Protein AF-A0A7S2VIL1-F1 (afdb_monomer)

Secondary structure (DSSP, 8-state):
----PPPP---TT--S---------------------------PPP--S------SS-S-----HHHHHHHHHHHTT-HHHHHHHHHHHTS---HHHHHHHHHHHHHHHTT--B--S-TTSSSPTT--BSTT----TTS-HHHHHHHHHHHHHHH---TTTTTTTHHHHHHHHHHHHHHH-

Mean predicted aligned error: 14.84 Å

Solvent-accessible surface area (backbone atoms only — not comparable to full-atom values): 11578 Å² total; per-residue (Å²): 136,87,86,79,80,80,87,83,82,83,73,85,85,75,84,66,80,84,78,82,83,82,84,87,85,87,81,89,91,80,94,73,89,72,89,80,81,78,74,75,72,73,78,73,78,82,63,47,79,70,86,80,83,79,66,87,85,52,69,60,59,74,65,50,72,71,54,38,52,50,44,53,65,73,35,70,88,45,52,68,61,56,50,54,49,43,40,55,76,41,42,50,54,55,72,69,58,46,53,48,33,51,53,47,49,49,28,28,44,72,13,68,21,50,64,62,91,40,89,91,64,59,45,59,91,91,58,56,49,58,54,77,40,69,49,62,78,67,52,42,50,48,33,51,50,52,53,49,50,53,48,27,71,76,46,49,70,60,88,65,80,32,56,75,51,58,49,35,50,52,50,51,43,50,52,41,53,61,67,71,106

Foldseek 3Di:
DDDDDDDDDDDPPPPDDDDDDDDDDDDDDDPDPDDDPPVPPPPDPQPAQFDDDDPPPDLWDQDDPVLLVLVCVVCVVVQLVVLLVCCVPGRNDDPVLSVLLSVLLVCLQVQVFFFDPDCVAGFHPPDGQRHPHHDGLNDGLSNSLVVVVVSCVVGHHDPVNCSRPNVSSVSSPSVSVVSSD

Sequence (181 aa):
AKVTTPPQRSSRRLKRQPVLFEPLMDDEIIRKIDSSSSSKKKKVARTTKFRCEIPMDLKRSPLSEKEKDLINKKMEEDFLGKFEDYLTEVDELSTQNKRNVIRQITKLHTGEGITYESKAYGWPEGCYFMKGKVIGPTDDIIHLMEIAQTCEDDWGQDHGNGWLLRHPLKKLYMFQQYHLR

Radius of gyration: 24.13 Å; Cα contacts (8 Å, |Δi|>4): 154; chains: 1; bounding box: 74×66×46 Å

Organism: NCBI:txid267567

pLDDT: mean 74.19, std 17.48, range [33.5, 93.12]

Structure (mmCIF, N/CA/C/O backbone):
data_AF-A0A7S2VIL1-F1
#
_entry.id   AF-A0A7S2VIL1-F1
#
loop_
_atom_site.group_PDB
_atom_site.id
_atom_site.type_symbol
_atom_site.label_atom_id
_atom_site.label_alt_id
_atom_site.label_comp_id
_atom_site.label_asym_id
_atom_site.label_entity_id
_atom_site.label_seq_id
_atom_site.pdbx_PDB_ins_code
_atom_site.Cartn_x
_atom_site.Cartn_y
_atom_site.Cartn_z
_atom_site.occupancy
_atom_site.B_iso_or_equiv
_atom_site.auth_seq_id
_atom_site.auth_comp_id
_atom_site.auth_asym_id
_atom_site.auth_atom_id
_atom_site.pdbx_PDB_model_num
ATOM 1 N N . ALA A 1 1 ? 4.753 50.660 -27.590 1.00 45.59 1 ALA A N 1
ATOM 2 C CA . ALA A 1 1 ? 4.831 49.204 -27.352 1.00 45.59 1 ALA A CA 1
ATOM 3 C C . ALA A 1 1 ? 5.617 48.957 -26.065 1.00 45.59 1 ALA A C 1
ATOM 5 O O . ALA A 1 1 ? 6.722 49.472 -25.953 1.00 45.59 1 ALA A O 1
ATOM 6 N N . LYS A 1 2 ? 5.044 48.270 -25.065 1.00 45.09 2 LYS A N 1
ATOM 7 C CA . LYS A 1 2 ? 5.747 47.921 -23.816 1.00 45.09 2 LYS A CA 1
ATOM 8 C C . LYS A 1 2 ? 6.400 46.548 -23.988 1.00 45.09 2 LYS A C 1
ATOM 10 O O . LYS A 1 2 ? 5.693 45.554 -24.102 1.00 45.09 2 LYS A O 1
ATOM 15 N N . VAL A 1 3 ? 7.730 46.506 -24.017 1.00 51.00 3 VAL A N 1
ATOM 16 C CA . VAL A 1 3 ? 8.509 45.260 -24.028 1.00 51.00 3 VAL A CA 1
ATOM 17 C C . VAL A 1 3 ? 8.569 44.735 -22.596 1.00 51.00 3 VAL A C 1
ATOM 19 O O . VAL A 1 3 ? 9.101 45.401 -21.713 1.00 51.00 3 VAL A O 1
ATOM 22 N N . THR A 1 4 ? 7.968 43.574 -22.348 1.00 51.81 4 THR A N 1
ATOM 23 C CA . THR A 1 4 ? 7.988 42.895 -21.045 1.00 51.81 4 THR A CA 1
ATOM 24 C C . THR A 1 4 ? 9.062 41.813 -21.098 1.00 51.81 4 THR A C 1
ATOM 26 O O . THR A 1 4 ? 8.943 40.860 -21.864 1.00 51.81 4 THR A O 1
ATOM 29 N N . THR A 1 5 ? 10.143 41.970 -20.337 1.00 68.50 5 THR A N 1
ATOM 30 C CA . THR A 1 5 ? 11.180 40.940 -20.196 1.00 68.50 5 THR A CA 1
ATOM 31 C C . THR A 1 5 ? 10.713 39.837 -19.237 1.00 68.50 5 THR A C 1
ATOM 33 O O . THR A 1 5 ? 10.093 40.140 -18.214 1.00 68.50 5 THR A O 1
ATOM 36 N N . PRO A 1 6 ? 10.984 38.552 -19.533 1.00 60.66 6 PRO A N 1
ATOM 37 C CA . PRO A 1 6 ? 10.591 37.448 -18.664 1.00 60.66 6 PRO A CA 1
ATOM 38 C C . PRO A 1 6 ? 11.490 37.363 -17.414 1.00 60.66 6 PRO A C 1
ATOM 40 O O . PRO A 1 6 ? 12.675 37.705 -17.478 1.00 60.66 6 PRO A O 1
ATOM 43 N N . PRO A 1 7 ? 10.965 36.887 -16.270 1.00 57.56 7 PRO A N 1
ATOM 44 C CA . PRO A 1 7 ? 11.722 36.824 -15.023 1.00 57.56 7 PRO A CA 1
ATOM 45 C C . PRO A 1 7 ? 12.854 35.784 -15.084 1.00 57.56 7 PRO A C 1
ATOM 47 O O . PRO A 1 7 ? 12.633 34.607 -15.371 1.00 57.56 7 PRO A O 1
ATOM 50 N N . GLN A 1 8 ? 14.078 36.210 -14.752 1.00 56.41 8 GLN A N 1
ATOM 51 C CA . GLN A 1 8 ? 15.236 35.327 -14.591 1.00 56.41 8 GLN A CA 1
ATOM 52 C C . GLN A 1 8 ? 15.109 34.483 -13.314 1.00 56.41 8 GLN A C 1
ATOM 54 O O . GLN A 1 8 ? 15.101 34.989 -12.190 1.00 56.41 8 GLN A O 1
ATOM 59 N N . ARG A 1 9 ? 15.066 33.158 -13.485 1.00 51.97 9 ARG A N 1
ATOM 60 C CA . ARG A 1 9 ? 15.096 32.177 -12.395 1.00 51.97 9 ARG A CA 1
ATOM 61 C C . ARG A 1 9 ? 16.514 32.082 -11.818 1.00 51.97 9 ARG A C 1
ATOM 63 O O . ARG A 1 9 ? 17.384 31.420 -12.375 1.00 51.97 9 ARG A O 1
ATOM 70 N N . SER A 1 10 ? 16.738 32.733 -10.681 1.00 52.47 10 SER A N 1
ATOM 71 C CA . SER A 1 10 ? 17.986 32.656 -9.911 1.00 52.47 10 SER A CA 1
ATOM 72 C C . SER A 1 10 ? 18.167 31.261 -9.290 1.00 52.47 10 SER A C 1
ATOM 74 O O . SER A 1 10 ? 17.492 30.885 -8.331 1.00 52.47 10 SER A O 1
ATOM 76 N N . SER A 1 11 ? 19.076 30.464 -9.855 1.00 53.88 11 SER A N 1
ATOM 77 C CA . SER A 1 11 ? 19.530 29.191 -9.285 1.00 53.88 11 SER A CA 1
ATOM 78 C C . SER A 1 11 ? 20.611 29.449 -8.231 1.00 53.88 11 SER A C 1
ATOM 80 O O . SER A 1 11 ? 21.742 29.802 -8.555 1.00 53.88 11 SER A O 1
ATOM 82 N N . ARG A 1 12 ? 20.303 29.221 -6.948 1.00 50.62 12 ARG A N 1
ATOM 83 C CA . ARG A 1 12 ? 21.285 29.295 -5.843 1.00 50.62 12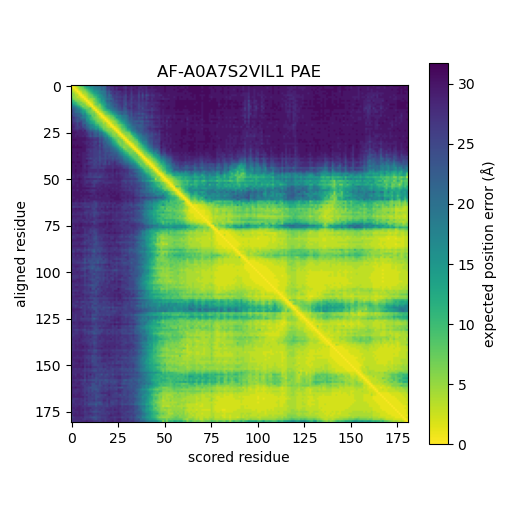 ARG A CA 1
ATOM 84 C C . ARG A 1 12 ? 22.258 28.101 -5.778 1.00 50.62 12 ARG A C 1
ATOM 86 O O . ARG A 1 12 ? 23.062 28.037 -4.853 1.00 50.62 12 ARG A O 1
ATOM 93 N N . ARG A 1 13 ? 22.220 27.153 -6.725 1.00 51.66 13 ARG A N 1
ATOM 94 C CA . ARG A 1 13 ? 22.972 25.881 -6.641 1.00 51.66 13 ARG A CA 1
ATOM 95 C C . ARG A 1 13 ? 24.369 25.900 -7.283 1.00 51.66 13 ARG A C 1
ATOM 97 O O . ARG A 1 13 ? 25.002 24.856 -7.353 1.00 51.66 13 ARG A O 1
ATOM 104 N N . LEU A 1 14 ? 24.866 27.061 -7.714 1.00 53.28 14 LEU A N 1
ATOM 105 C CA . LEU A 1 14 ? 26.170 27.212 -8.385 1.00 53.28 14 LEU A CA 1
ATOM 106 C C . LEU A 1 14 ? 27.216 27.972 -7.542 1.00 53.28 14 LEU A C 1
ATOM 108 O O . LEU A 1 14 ? 28.075 28.657 -8.081 1.00 53.28 14 LEU A O 1
ATOM 112 N N . LYS A 1 15 ? 27.172 27.857 -6.206 1.00 51.12 15 LYS A N 1
ATOM 113 C CA . LYS A 1 15 ? 28.217 28.395 -5.302 1.00 51.12 15 LYS A CA 1
ATOM 114 C C . LYS A 1 15 ? 29.182 27.325 -4.779 1.00 51.12 15 LYS A C 1
ATOM 116 O O . LYS A 1 15 ? 29.601 27.371 -3.627 1.00 51.12 15 LYS A O 1
ATOM 121 N N . ARG A 1 16 ? 29.532 26.341 -5.603 1.00 55.00 16 ARG A N 1
ATOM 122 C CA . ARG A 1 16 ? 30.719 25.515 -5.360 1.00 55.00 16 ARG A CA 1
ATOM 123 C C . ARG A 1 16 ? 31.650 25.733 -6.537 1.00 55.00 16 ARG A C 1
ATOM 125 O O . ARG A 1 16 ? 31.289 25.405 -7.661 1.00 55.00 16 ARG A O 1
ATOM 132 N N . GLN A 1 17 ? 32.778 26.385 -6.271 1.00 56.69 17 GLN A N 1
ATOM 133 C CA . GLN A 1 17 ? 33.829 26.551 -7.264 1.00 56.69 17 GLN A CA 1
ATOM 134 C C . GLN A 1 17 ? 34.333 25.176 -7.727 1.00 56.69 17 GLN A C 1
ATOM 136 O O . GLN A 1 17 ? 34.305 24.231 -6.930 1.00 56.69 17 GLN A O 1
ATOM 141 N N . PRO A 1 18 ? 34.768 25.042 -8.989 1.00 50.84 18 PRO A N 1
ATOM 142 C CA . PRO A 1 18 ? 35.425 23.829 -9.446 1.00 50.84 18 PRO A CA 1
ATOM 143 C C . PRO A 1 18 ? 36.753 23.681 -8.698 1.00 50.84 18 PRO A C 1
ATOM 145 O O . PRO A 1 18 ? 37.588 24.582 -8.714 1.00 50.84 18 PRO A O 1
ATOM 148 N N . VAL A 1 19 ? 36.923 22.555 -8.008 1.00 53.75 19 VAL A N 1
ATOM 149 C CA . VAL A 1 19 ? 38.207 22.185 -7.409 1.00 53.75 19 VAL A CA 1
ATOM 150 C C . VAL A 1 19 ? 39.145 21.852 -8.567 1.00 53.75 19 VAL A C 1
ATOM 152 O O . VAL A 1 19 ? 38.894 20.901 -9.307 1.00 53.75 19 VAL A O 1
ATOM 155 N N . LEU A 1 20 ? 40.173 22.680 -8.757 1.00 44.09 20 LEU A N 1
ATOM 156 C CA . LEU A 1 20 ? 41.289 22.401 -9.656 1.00 44.09 20 LEU A CA 1
ATOM 157 C C . LEU A 1 20 ? 41.982 21.123 -9.177 1.00 44.09 20 LEU A C 1
ATOM 159 O O . LEU A 1 20 ? 42.393 21.033 -8.022 1.00 44.09 20 LEU A O 1
ATOM 163 N N . PHE A 1 21 ? 42.055 20.126 -10.052 1.00 39.88 21 PHE A N 1
ATOM 164 C CA . PHE A 1 21 ? 42.760 18.879 -9.791 1.00 39.88 21 PHE A CA 1
ATOM 165 C C . PHE A 1 21 ? 44.197 19.040 -10.299 1.00 39.88 21 PHE A C 1
ATOM 167 O O . PHE A 1 21 ? 44.418 19.045 -11.509 1.00 39.88 21 PHE A O 1
ATOM 174 N N . GLU A 1 22 ? 45.157 19.208 -9.390 1.00 45.62 22 GLU A N 1
ATOM 175 C CA . GLU A 1 22 ? 46.583 19.055 -9.701 1.00 45.62 22 GLU A CA 1
ATOM 176 C C . GLU A 1 22 ? 47.005 17.604 -9.427 1.00 45.62 22 GLU A C 1
ATOM 178 O O . GLU A 1 22 ? 46.702 17.083 -8.349 1.00 45.62 22 GLU A O 1
ATOM 183 N N . PRO A 1 23 ? 47.666 16.919 -10.376 1.00 46.03 23 PRO A N 1
ATOM 184 C CA . PRO A 1 23 ? 48.140 15.564 -10.160 1.00 46.03 23 PRO A CA 1
ATOM 185 C C . PRO A 1 23 ? 49.616 15.515 -9.720 1.00 46.03 23 PRO A C 1
ATOM 187 O O . PRO A 1 23 ? 50.455 16.212 -10.284 1.00 46.03 23 PRO A O 1
ATOM 190 N N . LEU A 1 24 ? 49.878 14.548 -8.824 1.00 41.56 24 LEU A N 1
ATOM 191 C CA . LEU A 1 24 ? 51.138 13.831 -8.540 1.00 41.56 24 LEU A CA 1
ATOM 192 C C . LEU A 1 24 ? 52.182 14.512 -7.625 1.00 41.56 24 LEU A C 1
ATOM 194 O O . LEU A 1 24 ? 52.783 15.512 -7.992 1.00 41.56 24 LEU A O 1
ATOM 198 N N . MET A 1 25 ? 52.509 13.898 -6.478 1.00 33.50 25 MET A N 1
ATOM 199 C CA . MET A 1 25 ? 53.533 12.838 -6.363 1.00 33.50 25 MET A CA 1
ATOM 200 C C . MET A 1 25 ? 53.691 12.335 -4.908 1.00 33.50 25 MET A C 1
ATOM 202 O O . MET A 1 25 ? 53.635 13.112 -3.960 1.00 33.50 25 MET A O 1
ATOM 206 N N . ASP A 1 26 ? 53.937 11.027 -4.833 1.00 37.38 26 ASP A N 1
ATOM 207 C CA . ASP A 1 26 ? 54.766 10.239 -3.913 1.00 37.38 26 ASP A CA 1
ATOM 208 C C . ASP A 1 26 ? 54.437 9.968 -2.434 1.00 37.38 26 ASP A C 1
ATOM 210 O O . ASP A 1 26 ? 53.934 10.774 -1.652 1.00 37.38 26 ASP A O 1
ATOM 214 N N . ASP A 1 27 ? 54.757 8.707 -2.141 1.00 45.31 27 ASP A N 1
ATOM 215 C CA . ASP A 1 27 ? 54.512 7.855 -0.996 1.00 45.31 27 ASP A CA 1
ATOM 216 C C . ASP A 1 27 ? 55.148 8.300 0.327 1.00 45.31 27 ASP A C 1
ATOM 218 O O . ASP A 1 27 ? 56.117 9.047 0.391 1.00 45.31 27 ASP A O 1
ATOM 222 N N . GLU A 1 28 ? 54.611 7.688 1.385 1.00 45.19 28 GLU A N 1
ATOM 223 C CA . GLU A 1 28 ? 55.131 7.659 2.751 1.00 45.19 28 GLU A CA 1
ATOM 224 C C . GLU A 1 28 ? 55.079 8.986 3.511 1.00 45.19 28 GLU A C 1
ATOM 226 O O . GLU A 1 28 ? 55.976 9.813 3.458 1.00 45.19 28 GLU A O 1
ATOM 231 N N . ILE A 1 29 ? 54.041 9.122 4.342 1.00 42.94 29 ILE A N 1
ATOM 232 C CA . ILE A 1 29 ? 54.114 9.413 5.788 1.00 42.94 29 ILE A CA 1
ATOM 233 C C . ILE A 1 29 ? 52.720 9.892 6.217 1.00 42.94 29 ILE A C 1
ATOM 235 O O . ILE A 1 29 ? 52.298 10.992 5.895 1.00 42.94 29 ILE A O 1
ATOM 239 N N . ILE A 1 30 ? 51.985 9.023 6.918 1.00 41.41 30 ILE A N 1
ATOM 240 C CA . ILE A 1 30 ? 51.156 9.282 8.116 1.00 41.41 30 ILE A CA 1
ATOM 241 C C . ILE A 1 30 ? 50.307 8.021 8.341 1.00 41.41 30 ILE A C 1
ATOM 243 O O . ILE A 1 30 ? 49.133 7.907 7.995 1.00 41.41 30 ILE A O 1
ATOM 247 N N . ARG A 1 31 ? 50.932 7.032 8.987 1.00 43.41 31 ARG A N 1
ATOM 248 C CA . ARG A 1 31 ? 50.208 6.080 9.829 1.00 43.41 31 ARG A CA 1
ATOM 249 C C . ARG A 1 31 ? 49.683 6.849 11.039 1.00 43.41 31 ARG A C 1
ATOM 251 O O . ARG A 1 31 ? 50.408 6.985 12.017 1.00 43.41 31 ARG A O 1
ATOM 258 N N . LYS A 1 32 ? 48.440 7.322 10.978 1.00 40.28 32 LYS A N 1
ATOM 259 C CA . LYS A 1 32 ? 47.546 7.454 12.141 1.00 40.28 32 LYS A CA 1
ATOM 260 C C . LYS A 1 32 ? 46.120 7.186 11.680 1.00 40.28 32 LYS A C 1
ATOM 262 O O . LYS A 1 32 ? 45.333 8.086 11.411 1.00 40.28 32 LYS A O 1
ATOM 267 N N . ILE A 1 33 ? 45.836 5.895 11.552 1.00 44.16 33 ILE A N 1
ATOM 268 C CA . ILE A 1 33 ? 44.483 5.354 11.538 1.00 44.16 33 ILE A CA 1
ATOM 269 C C . ILE A 1 33 ? 43.964 5.522 12.968 1.00 44.16 33 ILE A C 1
ATOM 271 O O . ILE A 1 33 ? 44.099 4.622 13.786 1.00 44.16 33 ILE A O 1
ATOM 275 N N . ASP A 1 34 ? 43.421 6.699 13.269 1.00 36.75 34 ASP A N 1
ATOM 276 C CA . ASP A 1 34 ? 42.488 6.865 14.377 1.00 36.75 34 ASP A CA 1
ATOM 277 C C . ASP A 1 34 ? 41.075 6.843 13.799 1.00 36.75 34 ASP A C 1
ATOM 279 O O . ASP A 1 34 ? 40.516 7.811 13.282 1.00 36.75 34 ASP A O 1
ATOM 283 N N . SER A 1 35 ? 40.516 5.642 13.878 1.00 44.75 35 SER A N 1
ATOM 284 C CA . SER A 1 35 ? 39.107 5.380 14.111 1.00 44.75 35 SER A CA 1
ATOM 285 C C . SER A 1 35 ? 38.415 6.501 14.895 1.00 44.75 35 SER A C 1
ATOM 287 O O . SER A 1 35 ? 38.741 6.710 16.060 1.00 44.75 35 SER A O 1
ATOM 289 N N . SER A 1 36 ? 37.421 7.169 14.299 1.00 42.22 36 SER A N 1
ATOM 290 C CA . SER A 1 36 ? 36.152 7.574 14.948 1.00 42.22 36 SER A CA 1
ATOM 291 C C . SER A 1 36 ? 35.446 8.721 14.212 1.00 42.22 36 SER A C 1
ATOM 293 O O . SER A 1 36 ? 35.276 9.823 14.718 1.00 42.22 36 SER A O 1
ATOM 295 N N . SER A 1 37 ? 34.881 8.441 13.041 1.00 41.03 37 SER A N 1
ATOM 296 C CA . SER A 1 37 ? 33.693 9.177 12.588 1.00 41.03 37 SER A CA 1
ATOM 297 C C . SER A 1 37 ? 32.541 8.206 12.357 1.00 41.03 37 SER A C 1
ATOM 299 O O . SER A 1 37 ? 31.875 8.192 11.323 1.00 41.03 37 SER A O 1
ATOM 301 N N . SER A 1 38 ? 32.254 7.395 13.386 1.00 44.44 38 SER A N 1
ATOM 302 C CA . SER A 1 38 ? 30.912 6.843 13.542 1.00 44.44 38 SER A CA 1
ATOM 303 C C . SER A 1 38 ? 29.980 8.025 13.799 1.00 44.44 38 SER A C 1
ATOM 305 O O . SER A 1 38 ? 29.742 8.464 14.924 1.00 44.44 38 SER A O 1
ATOM 307 N N . SER A 1 39 ? 29.480 8.603 12.711 1.00 46.44 39 SER A N 1
ATOM 308 C CA . SER A 1 39 ? 28.329 9.485 12.747 1.00 46.44 39 SER A CA 1
ATOM 309 C C . SER A 1 39 ? 27.204 8.665 13.368 1.00 46.44 39 SER A C 1
ATOM 311 O O . SER A 1 39 ? 26.554 7.851 12.712 1.00 46.44 39 SER A O 1
ATOM 313 N N . LYS A 1 40 ? 27.031 8.813 14.687 1.00 48.06 40 LYS A N 1
ATOM 314 C CA . LYS A 1 40 ? 25.905 8.266 15.435 1.00 48.06 40 LYS A CA 1
ATOM 315 C C . LYS A 1 40 ? 24.661 8.807 14.745 1.00 48.06 40 LYS A C 1
ATOM 317 O O . LYS A 1 40 ? 24.269 9.949 14.984 1.00 48.06 40 LYS A O 1
ATOM 322 N N . LYS A 1 41 ? 24.068 8.009 13.849 1.00 49.16 41 LYS A N 1
ATOM 323 C CA . LYS A 1 41 ? 22.741 8.264 13.295 1.00 49.16 41 LYS A CA 1
ATOM 324 C C . LYS A 1 41 ? 21.837 8.411 14.510 1.00 49.16 41 LYS A C 1
ATOM 326 O O . LYS A 1 41 ? 21.549 7.421 15.183 1.00 49.16 41 LYS A O 1
ATOM 331 N N . LYS A 1 42 ? 21.471 9.651 14.850 1.00 44.38 42 LYS A N 1
ATOM 332 C CA . LYS A 1 42 ? 20.461 9.912 15.872 1.00 44.38 42 LYS A CA 1
ATOM 333 C C . LYS A 1 42 ? 19.252 9.088 15.450 1.00 44.38 42 LYS A C 1
ATOM 335 O O . LYS A 1 42 ? 18.734 9.291 14.353 1.00 44.38 42 LYS A O 1
ATOM 340 N N . LYS A 1 43 ? 18.877 8.098 16.265 1.00 45.56 43 LYS A N 1
ATOM 341 C CA . LYS A 1 43 ? 17.646 7.338 16.061 1.00 45.56 43 LYS A CA 1
ATOM 342 C C . LYS A 1 43 ? 16.529 8.374 16.088 1.00 45.56 43 LYS A C 1
ATOM 344 O O . LYS A 1 43 ? 16.248 8.928 17.146 1.00 45.56 43 LYS A O 1
ATOM 349 N N . VAL A 1 44 ? 15.989 8.709 14.918 1.00 52.47 44 VAL A N 1
ATOM 350 C CA . VAL A 1 44 ? 14.810 9.567 14.812 1.00 52.47 44 VAL A CA 1
ATOM 351 C C . VAL A 1 44 ? 13.747 8.904 15.677 1.00 52.47 44 VAL A C 1
ATOM 353 O O . VAL A 1 44 ? 13.485 7.707 15.516 1.00 52.47 44 VAL A O 1
ATOM 356 N N . ALA A 1 45 ? 13.235 9.643 16.660 1.00 54.00 45 ALA A N 1
ATOM 357 C CA . ALA A 1 45 ? 12.171 9.156 17.519 1.00 54.00 45 ALA A CA 1
ATOM 358 C C . ALA A 1 45 ? 11.021 8.677 16.623 1.00 54.00 45 ALA A C 1
ATOM 360 O O . ALA A 1 45 ? 10.613 9.375 15.696 1.00 54.00 45 ALA A O 1
ATOM 361 N N . ARG A 1 46 ? 10.571 7.440 16.843 1.00 56.00 46 ARG A N 1
ATOM 362 C CA . ARG A 1 46 ? 9.450 6.862 16.099 1.00 56.00 46 ARG A CA 1
ATOM 363 C C . ARG A 1 46 ? 8.186 7.631 16.480 1.00 56.00 46 ARG A C 1
ATOM 365 O O . ARG A 1 46 ? 7.876 7.705 17.661 1.00 56.00 46 ARG A O 1
ATOM 372 N N . THR A 1 47 ? 7.493 8.183 15.491 1.00 57.47 47 THR A N 1
ATOM 373 C CA . THR A 1 47 ? 6.343 9.087 15.675 1.00 57.47 47 THR A CA 1
ATOM 374 C C . THR A 1 47 ? 5.004 8.360 15.836 1.00 57.47 47 THR A C 1
ATOM 376 O O . THR A 1 47 ? 4.017 8.957 16.234 1.00 57.47 47 THR A O 1
ATOM 379 N N . THR A 1 48 ? 4.949 7.055 15.571 1.00 59.94 48 THR A N 1
ATOM 380 C CA . THR A 1 48 ? 3.683 6.314 15.502 1.00 59.94 48 THR A CA 1
ATOM 381 C C . THR A 1 48 ? 3.184 5.922 16.899 1.00 59.94 48 THR A C 1
ATOM 383 O O . THR A 1 48 ? 3.861 5.153 17.592 1.00 59.94 48 THR A O 1
ATOM 386 N N . LYS A 1 49 ? 1.986 6.369 17.299 1.00 65.81 49 LYS A N 1
ATOM 387 C CA . LYS A 1 49 ? 1.363 6.005 18.594 1.00 65.81 49 LYS A CA 1
ATOM 388 C C . LYS A 1 49 ? 0.830 4.570 18.619 1.00 65.81 49 LYS A C 1
ATOM 390 O O . LYS A 1 49 ? 0.691 3.976 19.685 1.00 65.81 49 LYS A O 1
ATOM 395 N N . PHE A 1 50 ? 0.560 4.000 17.446 1.00 68.56 50 PHE A N 1
ATOM 396 C CA . PHE A 1 50 ? 0.065 2.637 17.290 1.00 68.56 50 PHE A CA 1
ATOM 397 C C . PHE A 1 50 ? 1.180 1.674 16.871 1.00 68.56 50 PHE A C 1
ATOM 399 O O . PHE A 1 50 ? 1.934 1.934 15.932 1.00 68.56 50 PHE A O 1
ATOM 406 N N . ARG A 1 51 ? 1.268 0.529 17.558 1.00 64.06 51 ARG A N 1
ATOM 407 C CA . ARG A 1 51 ? 2.204 -0.550 17.229 1.00 64.06 51 ARG A CA 1
ATOM 408 C C . ARG A 1 51 ? 1.448 -1.868 17.109 1.00 64.06 51 ARG A C 1
ATOM 410 O O . ARG A 1 51 ? 0.965 -2.401 18.104 1.00 64.06 51 ARG A O 1
ATOM 417 N N . CYS A 1 52 ? 1.411 -2.404 15.895 1.00 67.44 52 CYS A N 1
ATOM 418 C CA . CYS A 1 52 ? 1.169 -3.818 15.648 1.00 67.44 52 CYS A CA 1
ATOM 419 C C . CYS A 1 52 ? 2.464 -4.449 15.126 1.00 67.44 52 CYS A C 1
ATOM 421 O O . CYS A 1 52 ? 3.226 -3.831 14.372 1.00 67.44 52 CYS A O 1
ATOM 423 N N . GLU A 1 53 ? 2.750 -5.659 15.589 1.00 67.12 53 GLU A N 1
ATOM 424 C CA . GLU A 1 53 ? 3.828 -6.467 15.033 1.00 67.12 53 GLU A CA 1
ATOM 425 C C . GLU A 1 53 ? 3.241 -7.227 13.850 1.00 67.12 53 GLU A C 1
ATOM 427 O O . GLU A 1 53 ? 2.169 -7.817 13.962 1.00 67.12 53 GLU A O 1
ATOM 432 N N . ILE A 1 54 ? 3.890 -7.120 12.690 1.00 66.62 54 ILE A N 1
ATOM 433 C CA . ILE A 1 54 ? 3.504 -7.902 11.517 1.00 66.62 54 ILE A CA 1
ATOM 434 C C . ILE A 1 54 ? 4.055 -9.300 11.778 1.00 66.62 54 ILE A C 1
ATOM 436 O O . ILE A 1 54 ? 5.281 -9.422 11.885 1.00 66.62 54 ILE A O 1
ATOM 440 N N . PRO A 1 55 ? 3.205 -10.324 11.930 1.00 65.00 55 PRO A N 1
ATOM 441 C CA . PRO A 1 55 ? 3.693 -11.673 12.141 1.00 65.00 55 PRO A CA 1
ATOM 442 C C . PRO A 1 55 ? 4.474 -12.097 10.896 1.00 65.00 55 PRO A C 1
ATOM 444 O O . PRO A 1 55 ? 3.922 -12.101 9.800 1.00 65.00 55 PRO A O 1
ATOM 447 N N . MET A 1 56 ? 5.764 -12.403 11.045 1.00 57.62 56 MET A N 1
ATOM 448 C CA . MET A 1 56 ? 6.600 -12.794 9.900 1.00 57.62 56 MET A CA 1
ATOM 449 C C . MET A 1 56 ? 6.328 -14.233 9.438 1.00 57.62 56 MET A C 1
ATOM 451 O O . MET A 1 56 ? 6.691 -14.587 8.322 1.00 57.62 56 MET A O 1
ATOM 455 N N . ASP A 1 57 ? 5.656 -15.031 10.273 1.00 58.03 57 ASP A N 1
ATOM 456 C CA . ASP A 1 57 ? 5.409 -16.459 10.035 1.00 58.03 57 ASP A CA 1
ATOM 457 C C . ASP A 1 57 ? 4.027 -16.750 9.424 1.00 58.03 57 ASP A C 1
ATOM 459 O O . ASP A 1 57 ? 3.755 -17.868 8.983 1.00 58.03 57 ASP A O 1
ATOM 463 N N . LEU A 1 58 ? 3.135 -15.754 9.374 1.00 60.34 58 LEU A N 1
ATOM 464 C CA . LEU A 1 58 ? 1.826 -15.886 8.736 1.00 60.34 58 LEU A CA 1
ATOM 465 C C . LEU A 1 58 ? 1.956 -15.518 7.258 1.00 60.34 58 LEU A C 1
ATOM 467 O O . LEU A 1 58 ? 2.268 -14.384 6.920 1.00 60.34 58 LEU A O 1
ATOM 471 N N . LYS A 1 59 ? 1.690 -16.482 6.372 1.00 59.34 59 LYS A N 1
ATOM 472 C CA . LYS A 1 59 ? 1.614 -16.253 4.914 1.00 59.34 59 LYS A CA 1
ATOM 473 C C . LYS A 1 59 ? 0.262 -15.684 4.477 1.00 59.34 59 LYS A C 1
ATOM 475 O O . LYS A 1 59 ? 0.126 -15.108 3.404 1.00 59.34 59 LYS A O 1
ATOM 480 N N . ARG A 1 60 ? -0.756 -15.872 5.319 1.00 59.31 60 ARG A N 1
ATOM 481 C CA . ARG A 1 60 ? -2.133 -15.418 5.121 1.00 59.31 60 ARG A CA 1
ATOM 482 C C . ARG A 1 60 ? -2.746 -15.094 6.472 1.00 59.31 60 ARG A C 1
ATOM 484 O O . ARG A 1 60 ? -2.597 -15.879 7.407 1.00 59.31 60 ARG A O 1
ATOM 491 N N . SER A 1 61 ? -3.442 -13.970 6.564 1.00 64.25 61 SER A N 1
ATOM 492 C CA . SER A 1 61 ? -4.310 -13.658 7.701 1.00 64.25 61 SER A CA 1
ATOM 493 C C . SER A 1 61 ? -5.672 -13.260 7.151 1.00 64.25 61 SER A C 1
ATOM 495 O O . SER A 1 61 ? -6.015 -12.074 7.158 1.00 64.25 61 SER A O 1
ATOM 497 N N . PRO A 1 62 ? -6.445 -14.232 6.633 1.00 67.75 62 PRO A N 1
ATOM 498 C CA . PRO A 1 62 ? -7.778 -13.946 6.150 1.00 67.75 62 PRO A CA 1
ATOM 499 C C . PRO A 1 62 ? -8.610 -13.490 7.346 1.00 67.75 62 PRO A C 1
ATOM 501 O O . PRO A 1 62 ? -8.826 -14.253 8.286 1.00 67.75 62 PRO A O 1
ATOM 504 N N . LEU A 1 63 ? -9.049 -12.234 7.310 1.00 75.81 63 LEU A N 1
ATOM 505 C CA . LEU A 1 63 ? -9.967 -11.705 8.308 1.00 75.81 63 LEU A CA 1
ATOM 506 C C . LEU A 1 63 ? -11.213 -12.585 8.392 1.00 75.81 63 LEU A C 1
ATOM 508 O O . LEU A 1 63 ? -11.766 -12.992 7.362 1.00 75.81 63 LEU A O 1
ATOM 512 N N . SER A 1 64 ? -11.674 -12.829 9.615 1.00 80.56 64 SER A N 1
ATOM 513 C CA . SER A 1 64 ? -12.967 -13.462 9.855 1.00 80.56 64 SER A CA 1
ATOM 514 C C . SER A 1 64 ? -14.087 -12.608 9.256 1.00 80.56 64 SER A C 1
ATOM 516 O O . SER A 1 64 ? -13.981 -11.384 9.192 1.00 80.56 64 SER A O 1
ATOM 518 N N . GLU A 1 65 ? -15.197 -13.219 8.843 1.00 81.56 65 GLU A N 1
ATOM 519 C CA . GLU A 1 65 ? -16.357 -12.483 8.311 1.00 81.56 65 GLU A CA 1
ATOM 520 C C . GLU A 1 65 ? -16.837 -11.401 9.292 1.00 81.56 65 GLU A C 1
ATOM 522 O O . GLU A 1 65 ? -17.074 -10.263 8.899 1.00 81.56 65 GLU A O 1
ATOM 527 N N . LYS A 1 66 ? -16.814 -11.701 10.598 1.00 81.94 66 LYS A N 1
ATOM 528 C CA . LYS A 1 66 ? -17.155 -10.743 11.663 1.00 81.94 66 LYS A CA 1
ATOM 529 C C . LYS A 1 66 ? -16.220 -9.531 11.705 1.00 81.94 66 LYS A C 1
ATOM 531 O O . LYS A 1 66 ? -16.650 -8.425 12.014 1.00 81.94 66 LYS A O 1
ATOM 536 N N . GLU A 1 67 ? -14.938 -9.744 11.426 1.00 82.19 67 GLU A N 1
ATOM 537 C CA . GLU A 1 67 ? -13.912 -8.697 11.408 1.00 82.19 67 GLU A CA 1
ATOM 538 C C . GLU A 1 67 ? -14.050 -7.819 10.163 1.00 82.19 67 GLU A C 1
ATOM 540 O O . GLU A 1 67 ? -13.955 -6.594 10.251 1.00 82.19 67 GLU A O 1
ATOM 545 N N . LYS A 1 68 ? -14.351 -8.437 9.015 1.00 83.62 68 LYS A N 1
ATOM 546 C CA . LYS A 1 68 ? -14.649 -7.725 7.767 1.00 83.62 68 LYS A CA 1
ATOM 547 C C . LYS A 1 68 ? -15.878 -6.838 7.916 1.00 83.62 68 LYS A C 1
ATOM 549 O O . LYS A 1 68 ? -15.822 -5.671 7.537 1.00 83.62 68 LYS A O 1
ATOM 554 N N . ASP A 1 69 ? -16.942 -7.351 8.525 1.00 83.19 69 ASP A N 1
ATOM 555 C CA . ASP A 1 69 ? -18.161 -6.583 8.779 1.00 83.19 69 ASP A CA 1
ATOM 556 C C . ASP A 1 69 ? -17.912 -5.421 9.743 1.00 83.19 69 ASP A C 1
ATOM 558 O O . ASP A 1 69 ? -18.434 -4.324 9.547 1.00 83.19 69 ASP A O 1
ATOM 562 N N . LEU A 1 70 ? -17.071 -5.625 10.762 1.00 84.69 70 LEU A N 1
ATOM 563 C CA . LEU A 1 70 ? -16.701 -4.575 11.708 1.00 84.69 70 LEU A CA 1
ATOM 564 C C . LEU A 1 70 ? -15.907 -3.451 11.031 1.00 84.69 70 LEU A C 1
ATOM 566 O O . LEU A 1 70 ? -16.175 -2.276 11.286 1.00 84.69 70 LEU A O 1
ATOM 570 N N . ILE A 1 71 ? -14.969 -3.798 10.144 1.00 85.25 71 ILE A N 1
ATOM 571 C CA . ILE A 1 71 ? -14.239 -2.817 9.335 1.00 85.25 71 ILE A CA 1
ATOM 572 C C . ILE A 1 71 ? -15.203 -2.102 8.390 1.00 85.25 71 ILE A C 1
ATOM 574 O O . ILE A 1 71 ? -15.255 -0.879 8.420 1.00 85.25 71 ILE A O 1
ATOM 578 N N . ASN A 1 72 ? -16.013 -2.823 7.614 1.00 85.12 72 ASN A N 1
ATOM 579 C CA . ASN A 1 72 ? -16.967 -2.215 6.680 1.00 85.12 72 ASN A CA 1
ATOM 580 C C . ASN A 1 72 ? -17.931 -1.254 7.390 1.00 85.12 72 ASN A C 1
ATOM 582 O O . ASN A 1 72 ? -18.132 -0.129 6.932 1.00 85.12 72 ASN A O 1
ATOM 586 N N . LYS A 1 73 ? -18.447 -1.650 8.559 1.00 85.50 73 LYS A N 1
ATOM 587 C CA . LYS A 1 73 ? -19.306 -0.804 9.392 1.00 85.50 73 LYS A CA 1
ATOM 588 C C . LYS A 1 73 ? -18.584 0.441 9.904 1.00 85.50 73 LYS A C 1
ATOM 590 O O . LYS A 1 73 ? -19.187 1.504 9.940 1.00 85.50 73 LYS A O 1
ATOM 595 N N . LYS A 1 74 ? -17.312 0.331 10.302 1.00 83.12 74 LYS A N 1
ATOM 596 C CA . LYS A 1 74 ? -16.504 1.490 10.721 1.00 83.12 74 LYS A CA 1
ATOM 597 C C . LYS A 1 74 ? -16.126 2.388 9.539 1.00 83.12 74 LYS A C 1
ATOM 599 O O . LYS A 1 74 ? -15.926 3.579 9.756 1.00 83.12 74 LYS A O 1
ATOM 604 N N . MET A 1 75 ? -16.021 1.855 8.320 1.00 80.50 75 MET A N 1
ATOM 605 C CA . MET A 1 75 ? -15.590 2.606 7.135 1.00 80.50 75 MET A CA 1
ATOM 606 C C . MET A 1 75 ? -16.715 3.404 6.467 1.00 80.50 75 MET A C 1
ATOM 608 O O . MET A 1 75 ? -16.419 4.484 5.974 1.00 80.50 75 MET A O 1
ATOM 612 N N . GLU A 1 76 ? -17.983 2.979 6.544 1.00 69.00 76 GLU A N 1
ATOM 613 C CA . GLU A 1 76 ? -19.148 3.716 5.989 1.00 69.00 76 GLU A CA 1
ATOM 614 C C . GLU A 1 76 ? -18.893 4.269 4.569 1.00 69.00 76 GLU A C 1
ATOM 616 O O . GLU A 1 76 ? -19.166 5.429 4.286 1.00 69.00 76 GLU A O 1
ATOM 621 N N . GLU A 1 77 ? -18.298 3.453 3.694 1.00 72.44 77 GLU A N 1
ATOM 622 C CA . GLU A 1 77 ? -17.965 3.773 2.291 1.00 72.44 77 GLU A CA 1
ATOM 623 C C . GLU A 1 77 ? -16.847 4.813 2.049 1.00 72.44 77 GLU A C 1
ATOM 625 O O . GLU A 1 77 ? -16.251 4.792 0.972 1.00 72.44 77 GLU A O 1
ATOM 630 N N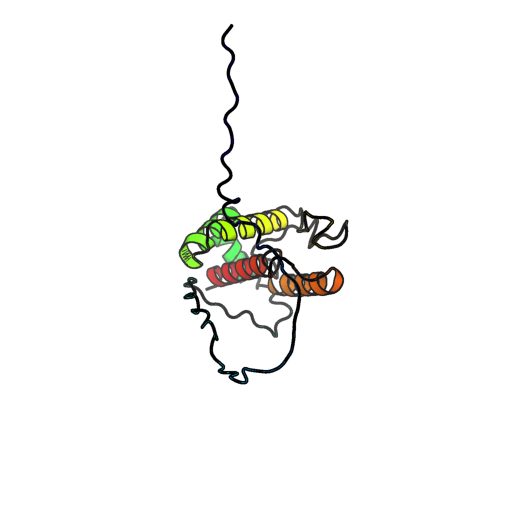 . ASP A 1 78 ? -16.447 5.629 3.032 1.00 86.19 78 ASP A N 1
ATOM 631 C CA . ASP A 1 78 ? -15.292 6.542 2.912 1.00 86.19 78 ASP A CA 1
ATOM 632 C C . ASP A 1 78 ? -13.998 5.945 3.489 1.00 86.19 78 ASP A C 1
ATOM 634 O O . ASP A 1 78 ? -13.426 6.393 4.488 1.00 86.19 78 ASP A O 1
ATOM 638 N N . PHE A 1 79 ? -13.526 4.880 2.842 1.00 87.50 79 PHE A N 1
ATOM 639 C CA . PHE A 1 79 ? -12.275 4.223 3.215 1.00 87.50 79 PHE A CA 1
ATOM 640 C C . PHE A 1 79 ? -11.058 5.158 3.086 1.00 87.50 79 PHE A C 1
ATOM 642 O O . PHE A 1 79 ? -10.223 5.210 3.992 1.00 87.50 79 PHE A O 1
ATOM 649 N N . LEU A 1 80 ? -10.933 5.880 1.967 1.00 89.56 80 LEU A N 1
ATOM 650 C CA . LEU A 1 80 ? -9.744 6.690 1.684 1.00 89.56 80 LEU A CA 1
ATOM 651 C C . LEU A 1 80 ? -9.639 7.905 2.615 1.00 89.56 80 LEU A C 1
ATOM 653 O O . LEU A 1 80 ? -8.529 8.196 3.064 1.00 89.56 80 LEU A O 1
ATOM 657 N N . GLY A 1 81 ? -10.757 8.561 2.948 1.00 89.31 81 GLY A N 1
ATOM 658 C CA . GLY A 1 81 ? -10.779 9.663 3.913 1.00 89.31 81 GLY A CA 1
ATOM 659 C C . GLY A 1 81 ? -10.364 9.207 5.312 1.00 89.31 81 GLY A C 1
ATOM 660 O O . GLY A 1 81 ? -9.407 9.730 5.882 1.00 89.31 81 GLY A O 1
ATOM 661 N N . LYS A 1 82 ? -10.970 8.128 5.824 1.00 89.25 82 LYS A N 1
ATOM 662 C CA . LYS A 1 82 ? -10.619 7.570 7.147 1.00 89.25 82 LYS A CA 1
ATOM 663 C C . LYS A 1 82 ? -9.172 7.088 7.222 1.00 89.25 82 LYS A C 1
ATOM 665 O O . LYS A 1 82 ? -8.508 7.225 8.252 1.00 89.25 82 LYS A O 1
ATOM 670 N N . PHE A 1 83 ? -8.659 6.536 6.127 1.00 90.25 83 PHE A N 1
ATOM 671 C CA . PHE A 1 83 ? -7.256 6.161 6.036 1.00 90.25 83 PHE A CA 1
ATOM 672 C C . PHE A 1 83 ? -6.336 7.391 6.058 1.00 90.25 83 PHE A C 1
ATOM 674 O O . PHE A 1 83 ? -5.302 7.386 6.730 1.00 90.25 83 PHE A O 1
ATOM 681 N N . GLU A 1 84 ? -6.715 8.465 5.367 1.00 90.94 84 GLU A N 1
ATOM 682 C CA . GLU A 1 84 ? -5.995 9.734 5.388 1.00 90.94 84 GLU A CA 1
ATOM 683 C C . GLU A 1 84 ? -5.914 10.347 6.803 1.00 90.94 84 GLU A C 1
ATOM 685 O O . GLU A 1 84 ? -4.838 10.81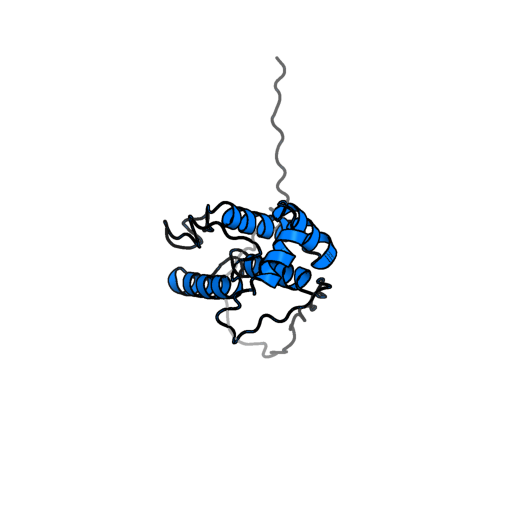6 7.214 1.00 90.94 84 GLU A O 1
ATOM 690 N N . ASP A 1 85 ? -7.014 10.297 7.551 1.00 89.94 85 ASP A N 1
ATOM 691 C CA . ASP A 1 85 ? -7.096 10.769 8.935 1.00 89.94 85 ASP A CA 1
ATOM 692 C C . ASP A 1 85 ? -6.195 9.938 9.854 1.00 89.94 85 ASP A C 1
ATOM 694 O O . ASP A 1 85 ? -5.359 10.489 10.576 1.00 89.94 85 ASP A O 1
ATOM 698 N N . TYR A 1 86 ? -6.234 8.606 9.732 1.00 89.50 86 TYR A N 1
ATOM 699 C CA . TYR A 1 86 ? -5.354 7.704 10.483 1.00 89.50 86 TYR A CA 1
ATOM 700 C C . TYR A 1 86 ? -3.862 8.030 10.294 1.00 89.50 86 TYR A C 1
ATOM 702 O O . TYR A 1 86 ? -3.095 8.082 11.265 1.00 89.50 86 TYR A O 1
ATOM 710 N N . LEU A 1 87 ? -3.428 8.289 9.054 1.00 88.44 87 LEU A N 1
ATOM 711 C CA . LEU A 1 87 ? -2.028 8.633 8.774 1.00 88.44 87 LEU A CA 1
ATOM 712 C C . LEU A 1 87 ? -1.607 9.980 9.382 1.00 88.44 87 LEU A C 1
ATOM 714 O O . LEU A 1 87 ? -0.409 10.220 9.565 1.00 88.44 87 LEU A O 1
ATOM 718 N N . THR A 1 88 ? -2.573 10.852 9.670 1.00 86.50 88 THR A N 1
ATOM 719 C CA . THR A 1 88 ? -2.346 12.187 10.232 1.00 86.50 88 THR A CA 1
ATOM 720 C C . THR A 1 88 ? -2.342 12.152 11.755 1.00 86.50 88 THR A C 1
ATOM 722 O O . THR A 1 88 ? -1.421 12.678 12.373 1.00 86.50 88 THR A O 1
ATOM 725 N N . GLU A 1 89 ? -3.342 11.512 12.356 1.00 85.62 89 GLU A N 1
ATOM 726 C CA . GLU A 1 89 ? -3.597 11.583 13.798 1.00 85.62 89 GLU A CA 1
ATOM 727 C C . GLU A 1 89 ? -2.858 10.504 14.601 1.00 85.62 89 GLU A C 1
ATOM 729 O O . GLU A 1 89 ? -2.411 10.746 15.731 1.00 85.62 89 GLU A O 1
ATOM 734 N N . VAL A 1 90 ? -2.722 9.304 14.022 1.00 84.12 90 VAL A N 1
ATOM 735 C CA . VAL A 1 90 ? -2.217 8.115 14.726 1.00 84.12 90 VAL A CA 1
ATOM 736 C C . VAL A 1 90 ? -0.769 7.808 14.353 1.00 84.12 90 VAL A C 1
ATOM 738 O O . VAL A 1 90 ? 0.071 7.555 15.224 1.00 84.12 90 VAL A O 1
ATOM 741 N N . ASP A 1 91 ? -0.481 7.794 13.053 1.00 78.31 91 ASP A N 1
ATOM 742 C CA . ASP A 1 91 ? 0.824 7.397 12.520 1.00 78.31 91 ASP A CA 1
ATOM 743 C C . ASP A 1 91 ? 1.793 8.586 12.344 1.00 78.31 91 ASP A C 1
ATOM 745 O O . ASP A 1 91 ? 3.005 8.384 12.273 1.00 78.31 91 ASP A O 1
ATOM 749 N N . GLU A 1 92 ? 1.271 9.820 12.326 1.00 83.06 92 GLU A N 1
ATOM 750 C CA . GLU A 1 92 ? 2.028 11.081 12.235 1.00 83.06 92 GLU A CA 1
ATOM 751 C C . GLU A 1 92 ? 3.102 11.058 11.121 1.00 83.06 92 GLU A C 1
ATOM 753 O O . GLU A 1 92 ? 4.293 11.309 11.341 1.00 83.06 92 GLU A O 1
ATOM 758 N N . LEU A 1 93 ? 2.697 10.708 9.895 1.00 81.50 93 LEU A N 1
ATOM 759 C CA . LEU A 1 93 ? 3.587 10.703 8.729 1.00 81.50 93 LEU A CA 1
ATOM 760 C C . LEU A 1 93 ? 3.885 12.118 8.222 1.00 81.50 93 LEU A C 1
ATOM 762 O O . LEU A 1 93 ? 3.046 13.017 8.257 1.00 81.50 93 LEU A O 1
ATOM 766 N N . SER A 1 94 ? 5.073 12.302 7.635 1.00 86.50 94 SER A N 1
ATOM 767 C CA . SER A 1 94 ? 5.371 13.531 6.893 1.00 86.50 94 SER A CA 1
ATOM 768 C C . SER A 1 94 ? 4.397 13.705 5.724 1.00 86.50 94 SER A C 1
ATOM 770 O O . SER A 1 94 ? 3.993 12.733 5.081 1.00 86.50 94 SER A O 1
ATOM 772 N N . THR A 1 95 ? 4.066 14.954 5.393 1.00 87.25 95 THR A N 1
ATOM 773 C CA . THR A 1 95 ? 3.110 15.283 4.321 1.00 87.25 95 THR A CA 1
ATOM 774 C C . THR A 1 95 ? 3.483 14.653 2.977 1.00 87.25 95 THR A C 1
ATOM 776 O O . THR A 1 95 ? 2.614 14.170 2.256 1.00 87.25 95 THR A O 1
ATOM 779 N N . GLN A 1 96 ? 4.778 14.596 2.653 1.00 87.38 96 GLN A N 1
ATOM 780 C CA . GLN A 1 96 ? 5.271 13.975 1.424 1.00 87.38 96 GLN A CA 1
ATOM 781 C C . GLN A 1 96 ? 5.051 12.457 1.407 1.00 87.38 96 GLN A C 1
ATOM 783 O O . GLN A 1 96 ? 4.575 11.911 0.411 1.00 87.38 96 GLN A O 1
ATOM 788 N N . ASN A 1 97 ? 5.376 11.773 2.506 1.00 87.75 97 ASN A N 1
ATOM 789 C CA . ASN A 1 97 ? 5.219 10.324 2.599 1.00 87.75 97 ASN A CA 1
ATOM 790 C C . ASN A 1 97 ? 3.741 9.936 2.632 1.00 87.75 97 ASN A C 1
ATOM 792 O O . ASN A 1 97 ? 3.350 8.987 1.959 1.00 87.75 97 ASN A O 1
ATOM 796 N N . LYS A 1 98 ? 2.922 10.718 3.343 1.00 90.38 98 LYS A N 1
ATOM 797 C CA . LYS A 1 98 ? 1.464 10.591 3.373 1.00 90.38 98 LYS A CA 1
ATOM 798 C C . LYS A 1 98 ? 0.880 10.636 1.960 1.00 90.38 98 LYS A C 1
ATOM 800 O O . LYS A 1 98 ? 0.207 9.697 1.555 1.00 90.38 98 LYS A O 1
ATOM 805 N N . ARG A 1 99 ? 1.215 11.668 1.172 1.00 91.06 99 ARG A N 1
ATOM 806 C CA . ARG A 1 99 ? 0.762 11.788 -0.227 1.00 91.06 99 ARG A CA 1
ATOM 807 C C . ARG A 1 99 ? 1.165 10.587 -1.074 1.00 91.06 99 ARG A C 1
ATOM 809 O O . ARG A 1 99 ? 0.361 10.116 -1.868 1.00 91.06 99 ARG A O 1
ATOM 816 N N . ASN A 1 100 ? 2.395 10.093 -0.918 1.00 90.81 100 ASN A N 1
ATOM 817 C CA . ASN A 1 100 ? 2.839 8.933 -1.684 1.00 90.81 100 ASN A CA 1
ATOM 818 C C . ASN A 1 100 ? 2.065 7.669 -1.283 1.00 90.81 100 ASN A C 1
ATOM 820 O O . ASN A 1 100 ? 1.563 6.975 -2.158 1.00 90.81 100 ASN A O 1
ATOM 824 N N . VAL A 1 101 ? 1.910 7.405 0.017 1.00 92.12 101 VAL A N 1
ATOM 825 C CA . VAL A 1 101 ? 1.162 6.246 0.528 1.00 92.12 101 VAL A CA 1
ATOM 826 C C . VAL A 1 101 ? -0.297 6.279 0.071 1.00 92.12 101 VAL A C 1
ATOM 828 O O . VAL A 1 101 ? -0.771 5.281 -0.467 1.00 92.12 101 VAL A O 1
ATOM 831 N N . ILE A 1 102 ? -0.973 7.425 0.2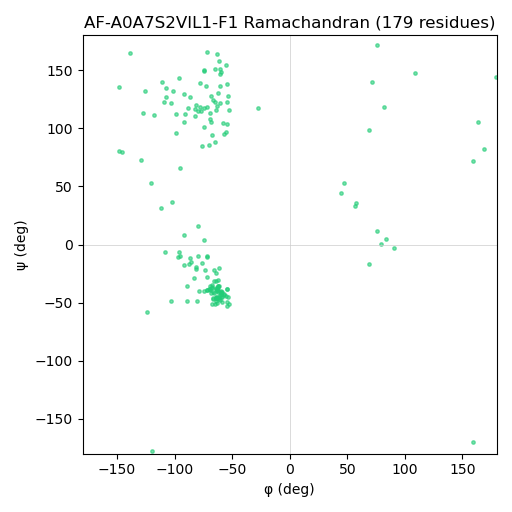09 1.00 92.69 102 ILE A N 1
ATOM 832 C CA . ILE A 1 102 ? -2.353 7.603 -0.264 1.00 92.69 102 ILE A CA 1
ATOM 833 C C . ILE A 1 102 ? -2.422 7.352 -1.766 1.00 92.69 102 ILE A C 1
ATOM 835 O O . ILE A 1 102 ? -3.212 6.525 -2.193 1.00 92.69 102 ILE A O 1
ATOM 839 N N . ARG A 1 103 ? -1.536 7.966 -2.563 1.00 92.62 103 ARG A N 1
ATOM 840 C CA . ARG A 1 103 ? -1.503 7.763 -4.019 1.00 92.62 103 ARG A CA 1
ATOM 841 C C . ARG A 1 103 ? -1.405 6.284 -4.399 1.00 92.62 103 ARG A C 1
ATOM 843 O O . ARG A 1 103 ? -2.119 5.855 -5.298 1.00 92.62 103 ARG A O 1
ATOM 850 N N . GLN A 1 104 ? -0.530 5.514 -3.750 1.00 92.38 104 GLN A N 1
ATOM 851 C CA . GLN A 1 104 ? -0.387 4.088 -4.061 1.00 92.38 104 GLN A CA 1
ATOM 852 C C . GLN A 1 104 ? -1.626 3.287 -3.654 1.00 92.38 104 GLN A C 1
ATOM 854 O O . GLN A 1 104 ? -2.095 2.460 -4.428 1.00 92.38 104 GLN A O 1
ATOM 859 N N . ILE A 1 105 ? -2.199 3.562 -2.482 1.00 92.56 105 ILE A N 1
ATOM 860 C CA . ILE A 1 105 ? -3.412 2.873 -2.024 1.00 92.56 105 ILE A CA 1
ATOM 861 C C . ILE A 1 105 ? -4.616 3.233 -2.892 1.00 92.56 105 ILE A C 1
ATOM 863 O O . ILE A 1 105 ? -5.390 2.346 -3.226 1.00 92.56 105 ILE A O 1
ATOM 867 N N . THR A 1 106 ? -4.740 4.481 -3.346 1.00 93.12 106 THR A N 1
ATOM 868 C CA . THR A 1 106 ? -5.774 4.874 -4.308 1.00 93.12 106 THR A CA 1
ATOM 869 C C . THR A 1 106 ? -5.653 4.071 -5.601 1.00 93.12 106 THR A C 1
ATOM 871 O O . THR A 1 106 ? -6.659 3.537 -6.047 1.00 93.12 106 THR A O 1
ATOM 874 N N . LYS A 1 107 ? -4.444 3.898 -6.158 1.00 92.56 107 LYS A N 1
ATOM 875 C CA . LYS A 1 107 ? -4.229 3.066 -7.361 1.00 92.56 107 LYS A CA 1
ATOM 876 C C . LYS A 1 107 ? -4.614 1.598 -7.155 1.00 92.56 107 LYS A C 1
ATOM 878 O O . LYS A 1 107 ? -5.105 0.948 -8.076 1.00 92.56 107 LYS A O 1
ATOM 883 N N . LEU A 1 108 ? -4.379 1.060 -5.958 1.00 91.94 108 LEU A N 1
ATOM 884 C CA . LEU A 1 108 ? -4.794 -0.300 -5.603 1.00 91.94 108 LEU A CA 1
ATOM 885 C C . LEU A 1 108 ? -6.314 -0.403 -5.422 1.00 91.94 108 LEU A C 1
ATOM 887 O O . LEU A 1 108 ? -6.922 -1.368 -5.873 1.00 91.94 108 LEU A O 1
ATOM 891 N N . HIS A 1 109 ? -6.935 0.609 -4.824 1.00 90.81 109 HIS A N 1
ATOM 892 C CA . HIS A 1 109 ? -8.379 0.669 -4.620 1.00 90.81 109 HIS A CA 1
ATOM 893 C C . HIS A 1 109 ? -9.150 0.864 -5.932 1.00 90.81 109 HIS A C 1
ATOM 895 O O . HIS A 1 109 ? -10.211 0.283 -6.118 1.00 90.81 109 HIS A O 1
ATOM 901 N N . THR A 1 110 ? -8.619 1.631 -6.887 1.00 90.50 110 THR A N 1
ATOM 902 C CA . THR A 1 110 ? -9.235 1.792 -8.216 1.00 90.50 110 THR A CA 1
ATOM 903 C C . THR A 1 110 ? -8.943 0.626 -9.162 1.00 90.50 110 THR A C 1
ATOM 905 O 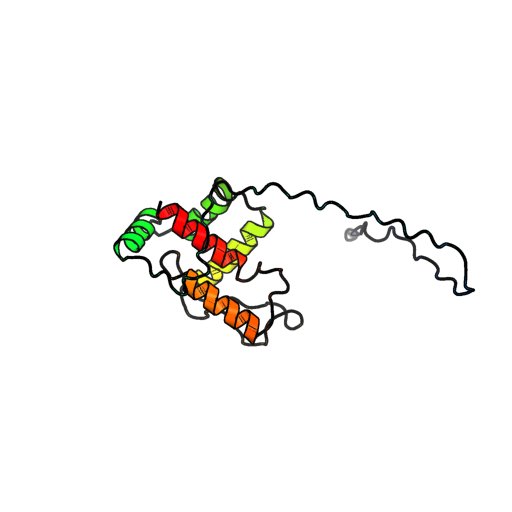O . THR A 1 110 ? -9.542 0.540 -10.231 1.00 90.50 110 THR A O 1
ATOM 908 N N . GLY A 1 111 ? -8.030 -0.279 -8.794 1.00 90.38 111 GLY A N 1
ATOM 909 C CA . GLY A 1 111 ? -7.609 -1.400 -9.634 1.00 90.38 111 GLY A CA 1
ATOM 910 C C . GLY A 1 111 ? -6.672 -1.017 -10.784 1.00 90.38 111 GLY A C 1
ATOM 911 O O . GLY A 1 111 ? -6.398 -1.850 -11.649 1.00 90.38 111 GLY A O 1
ATOM 912 N N . GLU A 1 112 ? -6.133 0.205 -10.806 1.00 89.56 112 GLU A N 1
ATOM 913 C CA . GLU A 1 112 ? -5.085 0.606 -11.760 1.00 89.56 112 GLU A CA 1
ATOM 914 C C . GLU A 1 112 ? -3.806 -0.229 -11.585 1.00 89.56 112 GLU A C 1
ATOM 916 O O . GLU A 1 112 ? -3.089 -0.503 -12.554 1.00 89.56 112 GLU A O 1
ATOM 921 N N . GLY A 1 113 ? -3.555 -0.677 -10.352 1.00 89.69 113 GLY A N 1
ATOM 922 C CA . GLY A 1 113 ? -2.330 -1.363 -9.965 1.00 89.69 113 GLY A CA 1
ATOM 923 C C . GLY A 1 113 ? -1.147 -0.403 -9.815 1.00 89.69 113 GLY A C 1
ATOM 924 O O . GLY A 1 113 ? -1.219 0.785 -10.134 1.00 89.69 113 GLY A O 1
ATOM 925 N N . ILE A 1 114 ? -0.034 -0.918 -9.296 1.00 89.44 114 ILE A N 1
ATOM 926 C CA . ILE A 1 114 ? 1.175 -0.119 -9.051 1.00 89.44 114 ILE A CA 1
ATOM 927 C C . ILE A 1 114 ? 2.262 -0.484 -10.061 1.00 89.44 114 ILE A C 1
ATOM 929 O O . ILE A 1 114 ? 2.529 -1.662 -10.300 1.00 89.44 114 ILE A O 1
ATOM 933 N N . THR A 1 115 ? 2.914 0.538 -10.620 1.00 89.06 115 THR A N 1
ATOM 934 C CA . THR A 1 115 ? 4.088 0.412 -11.494 1.00 89.06 115 THR A CA 1
ATOM 935 C C . THR A 1 115 ? 5.131 1.467 -11.180 1.00 89.06 115 THR A C 1
ATOM 937 O O . THR A 1 115 ? 4.836 2.504 -10.576 1.00 89.06 115 THR A O 1
ATOM 940 N N . TYR A 1 116 ? 6.340 1.246 -11.693 1.00 81.88 116 TYR A N 1
ATOM 941 C CA . TYR A 1 116 ? 7.288 2.331 -11.896 1.00 81.88 116 TYR A CA 1
ATOM 942 C C . TYR A 1 116 ? 6.864 3.205 -13.073 1.00 81.88 116 TYR A C 1
ATOM 944 O O . TYR A 1 116 ? 6.473 2.717 -14.130 1.00 81.88 116 TYR A O 1
ATOM 952 N N . GLU A 1 117 ? 6.955 4.518 -12.879 1.00 72.94 117 GLU A N 1
ATOM 953 C CA . GLU A 1 117 ? 6.706 5.512 -13.930 1.00 72.94 117 GLU A CA 1
ATOM 954 C C . GLU A 1 117 ? 7.941 5.696 -14.839 1.00 72.94 117 GLU A C 1
ATOM 956 O O . GLU A 1 117 ? 7.819 6.177 -15.962 1.00 72.94 117 GLU A O 1
ATOM 961 N N . SER A 1 118 ? 9.137 5.305 -14.378 1.00 71.62 118 SER A N 1
ATOM 962 C CA . SER A 1 118 ? 10.400 5.505 -15.099 1.00 71.62 118 SER A CA 1
ATOM 963 C C . SER A 1 118 ? 10.899 4.220 -15.759 1.00 71.62 118 SER A C 1
ATOM 965 O O . SER A 1 118 ? 11.225 3.259 -15.069 1.00 71.62 118 SER A O 1
ATOM 967 N N . LYS A 1 119 ? 11.073 4.245 -17.088 1.00 67.00 119 LYS A N 1
ATOM 968 C CA . LYS A 1 119 ? 11.674 3.139 -17.862 1.00 67.00 119 LYS A CA 1
ATOM 969 C C . LYS A 1 119 ? 13.142 2.864 -17.513 1.00 67.00 119 LYS A C 1
ATOM 971 O O . LYS A 1 119 ? 13.632 1.771 -17.752 1.00 67.00 119 LYS A O 1
ATOM 976 N N . ALA A 1 120 ? 13.853 3.866 -16.993 1.00 68.00 120 ALA A N 1
ATOM 977 C CA . ALA A 1 120 ? 15.281 3.773 -16.675 1.00 68.00 120 ALA A CA 1
ATOM 978 C C . ALA A 1 120 ? 15.556 3.410 -15.204 1.00 68.00 120 ALA A C 1
ATOM 980 O O . ALA A 1 120 ? 16.705 3.196 -14.832 1.00 68.00 120 ALA A O 1
ATOM 981 N N . TYR A 1 121 ? 14.522 3.419 -14.359 1.00 67.88 121 TYR A N 1
ATOM 982 C CA . TYR A 1 121 ? 14.627 3.272 -12.908 1.00 67.88 121 TYR A CA 1
ATOM 983 C C . TYR A 1 121 ? 13.364 2.554 -12.416 1.00 67.88 121 TYR A C 1
ATOM 985 O O . TYR A 1 121 ? 12.407 3.203 -11.986 1.00 67.88 121 TYR A O 1
ATOM 993 N N . GLY A 1 122 ? 13.321 1.227 -12.553 1.00 74.69 122 GLY A N 1
ATOM 994 C CA . GLY A 1 122 ? 12.157 0.450 -12.144 1.00 74.69 122 GLY A CA 1
ATOM 995 C C . GLY A 1 122 ? 12.025 -0.922 -12.790 1.00 74.69 122 GLY A C 1
ATOM 996 O O . GLY A 1 122 ? 12.931 -1.406 -13.464 1.00 74.69 122 GLY A O 1
ATOM 997 N N . TRP A 1 123 ? 10.855 -1.517 -12.566 1.00 83.19 123 TRP A N 1
ATOM 998 C CA . TRP A 1 123 ? 10.431 -2.785 -13.153 1.00 83.19 123 TRP A CA 1
ATOM 999 C C . TRP A 1 123 ? 10.350 -2.744 -14.685 1.00 83.19 123 TRP A C 1
ATOM 1001 O O . TRP A 1 123 ? 10.161 -1.664 -15.258 1.00 83.19 123 TRP A O 1
ATOM 1011 N N . PRO A 1 124 ? 10.427 -3.911 -15.354 1.00 82.81 124 PRO A N 1
ATOM 1012 C CA . PRO A 1 124 ? 10.249 -4.010 -16.798 1.00 82.81 124 PRO A CA 1
ATOM 1013 C C . PRO A 1 124 ? 8.919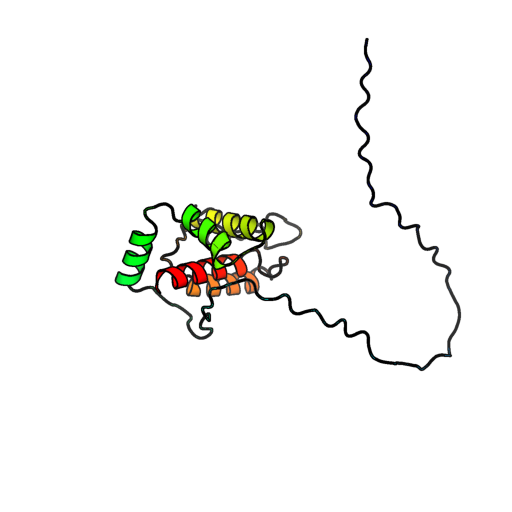 -3.420 -17.289 1.00 82.81 124 PRO A C 1
ATOM 1015 O O . PRO A 1 124 ? 7.918 -3.356 -16.568 1.00 82.81 124 PRO A O 1
ATOM 1018 N N . GLU A 1 125 ? 8.897 -2.994 -18.554 1.00 82.19 125 GLU A N 1
ATOM 1019 C CA . GLU A 1 125 ? 7.695 -2.435 -19.176 1.00 82.19 125 GLU A CA 1
ATOM 1020 C C . GLU A 1 125 ? 6.573 -3.485 -19.218 1.00 82.19 125 GLU A C 1
ATOM 1022 O O . GLU A 1 125 ? 6.780 -4.620 -19.639 1.00 82.19 125 GLU A O 1
ATOM 1027 N N . GLY A 1 126 ? 5.376 -3.108 -18.759 1.00 81.94 126 GLY A N 1
ATOM 1028 C CA . GLY A 1 126 ? 4.237 -4.025 -18.663 1.00 81.94 126 GLY A CA 1
ATOM 1029 C C . GLY A 1 126 ? 4.108 -4.770 -17.330 1.00 81.94 126 GLY A C 1
ATOM 1030 O O . GLY A 1 126 ? 3.109 -5.464 -17.142 1.00 81.94 126 GLY A O 1
ATOM 1031 N N . CYS A 1 127 ? 5.038 -4.600 -16.385 1.00 86.19 127 CYS A N 1
ATOM 1032 C CA . CYS A 1 127 ? 4.914 -5.161 -15.039 1.00 86.19 127 CYS A CA 1
ATOM 1033 C C . CYS A 1 127 ? 4.039 -4.270 -14.151 1.00 86.19 127 CYS A C 1
ATOM 1035 O O . CYS A 1 127 ? 4.396 -3.129 -13.852 1.00 86.19 127 CYS A O 1
ATOM 1037 N N . TYR A 1 128 ? 2.899 -4.807 -13.710 1.00 89.12 128 TYR A N 1
ATOM 1038 C CA . TYR A 1 128 ? 1.992 -4.141 -12.780 1.00 89.12 128 TYR A CA 1
ATOM 1039 C C . TYR A 1 128 ? 1.724 -5.025 -11.573 1.00 89.12 128 TYR A C 1
ATOM 1041 O O . TYR A 1 128 ? 1.328 -6.183 -11.706 1.00 89.12 128 TYR A O 1
ATOM 1049 N N . PHE A 1 129 ? 1.839 -4.441 -10.388 1.00 89.56 129 PHE A N 1
ATOM 1050 C CA . PHE A 1 129 ? 1.379 -5.080 -9.170 1.00 89.56 129 PHE A CA 1
ATOM 1051 C C . PHE A 1 129 ? -0.142 -4.953 -9.066 1.00 89.56 129 PHE A C 1
ATOM 1053 O O . PHE A 1 129 ? -0.672 -3.842 -9.003 1.00 89.56 129 PHE A O 1
ATOM 1060 N N . MET A 1 130 ? -0.831 -6.098 -9.045 1.00 89.44 130 MET A N 1
ATOM 1061 C CA . MET A 1 130 ? -2.274 -6.220 -8.784 1.00 89.44 130 MET A CA 1
ATOM 1062 C C . MET A 1 130 ? -3.196 -5.404 -9.714 1.00 89.44 130 MET A C 1
ATOM 1064 O O . MET A 1 130 ? -4.276 -4.975 -9.314 1.00 89.44 130 MET A O 1
ATOM 1068 N N . LYS A 1 131 ? -2.810 -5.220 -10.981 1.00 91.62 131 LYS A N 1
ATOM 1069 C CA . LYS A 1 131 ? -3.661 -4.556 -11.984 1.00 91.62 131 LYS A CA 1
ATOM 1070 C C . LYS A 1 131 ? -4.979 -5.304 -12.200 1.00 91.62 131 LYS A C 1
ATOM 1072 O O . LYS A 1 131 ? -4.991 -6.525 -12.338 1.00 91.62 131 LYS A O 1
ATOM 1077 N N . GLY A 1 132 ? -6.075 -4.554 -12.272 1.00 87.94 132 GLY A N 1
ATOM 1078 C CA . GLY A 1 132 ? -7.431 -5.065 -12.482 1.00 87.94 132 GLY A CA 1
ATOM 1079 C C . GLY A 1 132 ? -8.094 -5.641 -11.230 1.00 87.94 132 GLY A C 1
ATOM 1080 O O . GLY A 1 132 ? -9.229 -6.102 -11.314 1.00 87.94 132 GLY A O 1
ATOM 1081 N N . LYS A 1 133 ? -7.416 -5.620 -10.075 1.00 89.50 133 LYS A N 1
ATOM 1082 C CA . LYS A 1 133 ? -7.978 -6.054 -8.794 1.00 89.50 133 LYS A CA 1
ATOM 1083 C C . LYS A 1 133 ? -8.201 -4.844 -7.900 1.00 89.50 133 LYS A C 1
ATOM 1085 O O . LYS A 1 133 ? -7.258 -4.120 -7.605 1.00 89.50 133 LYS A O 1
ATOM 1090 N N . VAL A 1 134 ? -9.443 -4.657 -7.469 1.00 90.19 134 VAL A N 1
ATOM 1091 C CA . VAL A 1 134 ? -9.801 -3.670 -6.448 1.00 90.19 134 VAL A CA 1
ATOM 1092 C C . VAL A 1 134 ? -9.334 -4.206 -5.103 1.00 90.19 134 VAL A C 1
ATOM 1094 O O . VAL A 1 134 ? -9.783 -5.273 -4.692 1.00 90.19 134 VAL A O 1
ATOM 1097 N N . ILE A 1 135 ? -8.413 -3.490 -4.461 1.00 88.94 135 ILE A N 1
ATOM 1098 C CA . ILE A 1 135 ? -7.910 -3.831 -3.129 1.00 88.94 135 ILE A CA 1
ATOM 1099 C C . ILE A 1 135 ? -8.465 -2.848 -2.104 1.00 88.94 135 ILE A C 1
ATOM 1101 O O . ILE A 1 135 ? -8.299 -1.633 -2.234 1.00 88.94 135 ILE A O 1
ATOM 1105 N N . GLY A 1 136 ? -9.073 -3.382 -1.054 1.00 86.06 136 GLY A N 1
ATOM 1106 C CA . GLY A 1 136 ? -9.622 -2.643 0.070 1.00 86.06 136 GLY A CA 1
ATOM 1107 C C . GLY A 1 136 ? -8.991 -3.010 1.420 1.00 86.06 136 GLY A C 1
ATOM 1108 O O . GLY A 1 136 ? -8.091 -3.847 1.515 1.00 86.06 136 GLY A O 1
ATOM 1109 N N . PRO A 1 137 ? -9.481 -2.395 2.509 1.00 83.94 137 PRO A N 1
ATOM 1110 C CA . PRO A 1 137 ? -8.999 -2.645 3.871 1.00 83.94 137 PRO A CA 1
ATOM 1111 C C . PRO A 1 137 ? -9.411 -4.016 4.437 1.00 83.94 137 PRO A C 1
ATOM 1113 O O . PRO A 1 137 ? -8.926 -4.413 5.496 1.00 83.94 137 PRO A O 1
ATOM 1116 N N . THR A 1 138 ? -10.318 -4.735 3.772 1.00 86.56 138 THR A N 1
ATOM 1117 C CA . THR A 1 138 ? -10.823 -6.056 4.185 1.00 86.56 138 THR A CA 1
ATOM 1118 C C . THR A 1 138 ? -10.102 -7.225 3.512 1.00 86.56 138 THR A C 1
ATOM 1120 O O . THR A 1 138 ? -10.341 -8.380 3.878 1.00 86.56 138 THR A O 1
ATOM 1123 N N . ASP A 1 139 ? -9.221 -6.938 2.552 1.00 87.19 139 ASP A N 1
ATOM 1124 C CA . ASP A 1 139 ? -8.425 -7.950 1.870 1.00 87.19 139 ASP A CA 1
ATOM 1125 C C . ASP A 1 139 ? -7.328 -8.530 2.771 1.00 87.19 139 ASP A C 1
ATOM 1127 O O . ASP A 1 139 ? -6.984 -7.994 3.830 1.00 87.19 139 ASP A O 1
ATOM 1131 N N . ASP A 1 140 ? -6.761 -9.656 2.339 1.00 87.12 140 ASP A N 1
ATOM 1132 C CA . ASP A 1 140 ? -5.632 -10.293 3.017 1.00 87.12 140 ASP A CA 1
ATOM 1133 C C . ASP A 1 140 ? -4.336 -9.529 2.713 1.00 87.12 140 ASP A C 1
ATOM 1135 O O . ASP A 1 140 ? -3.581 -9.852 1.793 1.00 87.12 140 ASP A O 1
ATOM 1139 N N . ILE A 1 141 ? -4.093 -8.474 3.492 1.00 88.44 141 ILE A N 1
ATOM 1140 C CA . ILE A 1 141 ? -2.944 -7.583 3.303 1.00 88.44 141 ILE A CA 1
ATOM 1141 C C . ILE A 1 141 ? -1.623 -8.329 3.519 1.00 88.44 141 ILE A C 1
ATOM 1143 O O . ILE A 1 141 ? -0.638 -8.020 2.853 1.00 88.44 141 ILE A O 1
ATOM 1147 N N . ILE A 1 142 ? -1.592 -9.337 4.395 1.00 87.50 142 ILE A N 1
ATOM 1148 C CA . ILE A 1 142 ? -0.390 -10.151 4.611 1.00 87.50 142 ILE A CA 1
ATOM 1149 C C . ILE A 1 142 ? -0.046 -10.921 3.336 1.00 87.50 142 ILE A C 1
ATOM 1151 O O . ILE A 1 142 ? 1.098 -10.880 2.884 1.00 87.50 142 ILE A O 1
ATOM 1155 N N . HIS A 1 143 ? -1.045 -11.536 2.701 1.00 88.31 143 HIS A N 1
ATOM 1156 C CA . HIS A 1 143 ? -0.829 -12.205 1.424 1.00 88.31 143 HIS A CA 1
ATOM 1157 C C . HIS A 1 143 ? -0.392 -11.225 0.323 1.00 88.31 143 HIS A C 1
ATOM 1159 O O . HIS A 1 143 ? 0.495 -11.536 -0.469 1.00 88.31 143 HIS A O 1
ATOM 1165 N N . LEU A 1 144 ? -0.945 -10.007 0.297 1.00 89.50 144 LEU A N 1
ATOM 1166 C CA . LEU A 1 144 ? -0.501 -8.963 -0.637 1.00 89.50 144 LEU A CA 1
ATOM 1167 C C . LEU A 1 144 ? 0.958 -8.556 -0.418 1.00 89.50 144 LEU A C 1
ATOM 1169 O O . LEU A 1 144 ? 1.659 -8.271 -1.385 1.00 89.50 144 LEU A O 1
ATOM 1173 N N . MET A 1 145 ? 1.423 -8.531 0.831 1.00 89.00 145 MET A N 1
ATOM 1174 C CA . MET A 1 145 ? 2.824 -8.255 1.150 1.00 89.00 145 MET A CA 1
ATOM 1175 C C . MET A 1 145 ? 3.756 -9.377 0.679 1.00 89.00 145 MET A C 1
ATOM 1177 O O . MET A 1 145 ? 4.849 -9.076 0.207 1.00 89.00 145 MET A O 1
ATOM 1181 N N . GLU A 1 146 ? 3.329 -10.641 0.762 1.00 89.38 146 GLU A N 1
ATOM 1182 C CA . GLU A 1 146 ? 4.077 -11.782 0.212 1.00 89.38 146 GLU A CA 1
ATOM 1183 C C . GLU A 1 146 ? 4.192 -11.675 -1.314 1.00 89.38 146 GLU A C 1
ATOM 1185 O O . GLU A 1 146 ? 5.295 -11.730 -1.852 1.00 89.38 146 GLU A O 1
ATOM 1190 N N . ILE A 1 147 ? 3.076 -11.410 -2.005 1.00 89.56 147 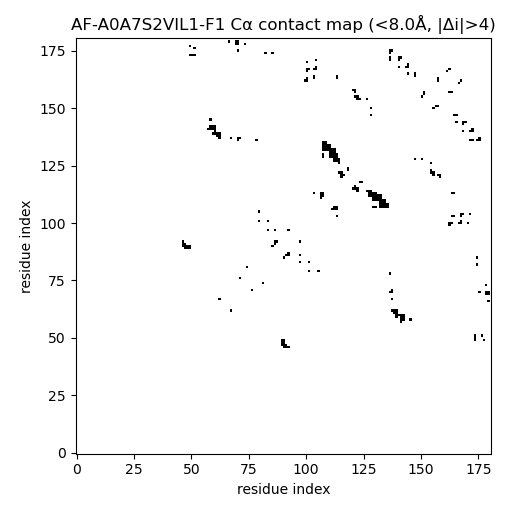ILE A N 1
ATOM 1191 C CA . ILE A 1 147 ? 3.072 -11.203 -3.462 1.00 89.56 147 ILE A CA 1
ATOM 1192 C C . ILE A 1 147 ? 3.969 -10.019 -3.835 1.00 89.56 147 ILE A C 1
ATOM 1194 O O . ILE A 1 147 ? 4.716 -10.097 -4.806 1.00 89.56 147 ILE A O 1
ATOM 1198 N N . ALA A 1 148 ? 3.926 -8.925 -3.068 1.00 88.81 148 ALA A N 1
ATOM 1199 C CA . ALA A 1 148 ? 4.768 -7.761 -3.323 1.00 88.81 148 ALA A CA 1
ATOM 1200 C C . ALA A 1 148 ? 6.259 -8.099 -3.205 1.00 88.81 148 ALA A C 1
ATOM 1202 O O . ALA A 1 148 ? 7.041 -7.638 -4.032 1.00 88.81 148 ALA A O 1
ATOM 1203 N N . GLN A 1 149 ? 6.640 -8.929 -2.229 1.00 87.94 149 GLN A N 1
ATOM 1204 C CA . GLN A 1 149 ? 8.014 -9.408 -2.097 1.00 87.94 149 GLN A CA 1
ATOM 1205 C C . GLN A 1 149 ? 8.425 -10.247 -3.311 1.00 87.94 149 GLN A C 1
ATOM 1207 O O . GLN A 1 149 ? 9.474 -9.988 -3.886 1.00 87.94 149 GLN A O 1
ATOM 1212 N N . THR A 1 150 ? 7.578 -11.181 -3.755 1.00 89.00 150 THR A N 1
ATOM 1213 C CA . THR A 1 150 ? 7.850 -11.975 -4.963 1.00 89.00 150 THR A CA 1
ATOM 1214 C C . THR A 1 150 ? 7.994 -11.090 -6.203 1.00 89.00 150 THR A C 1
ATOM 1216 O O . THR A 1 150 ? 8.911 -11.286 -6.989 1.00 89.00 150 THR A O 1
ATOM 1219 N N . CYS A 1 151 ? 7.158 -10.059 -6.356 1.00 87.62 151 CYS A N 1
ATOM 1220 C CA . CYS A 1 151 ? 7.294 -9.095 -7.450 1.00 87.62 151 CYS A CA 1
ATOM 1221 C C . CYS A 1 151 ? 8.612 -8.305 -7.390 1.00 87.62 151 CYS A C 1
ATOM 1223 O O . CYS A 1 151 ? 9.210 -8.048 -8.431 1.00 87.62 151 CYS A O 1
ATOM 1225 N N . GLU A 1 152 ? 9.069 -7.905 -6.199 1.00 86.81 152 GLU A N 1
ATOM 1226 C CA . GLU A 1 152 ? 10.373 -7.245 -6.030 1.00 86.81 152 GLU A CA 1
ATOM 1227 C C . GLU A 1 152 ? 11.543 -8.198 -6.330 1.00 86.81 152 GLU A C 1
ATOM 1229 O O . GLU A 1 152 ? 12.552 -7.767 -6.890 1.00 86.81 152 GLU A O 1
ATOM 1234 N N . ASP A 1 153 ? 11.405 -9.485 -6.010 1.00 87.00 153 ASP A N 1
ATOM 1235 C CA . ASP A 1 153 ? 12.417 -10.501 -6.306 1.00 87.00 153 ASP A CA 1
ATOM 1236 C C . ASP A 1 153 ? 12.480 -10.815 -7.817 1.00 87.00 153 ASP A C 1
ATOM 1238 O O . ASP A 1 153 ? 13.571 -10.929 -8.378 1.00 87.00 153 ASP A O 1
ATOM 1242 N N . ASP A 1 154 ? 11.327 -10.876 -8.494 1.00 87.12 154 ASP A N 1
ATOM 1243 C CA . ASP A 1 154 ? 11.218 -11.209 -9.922 1.00 87.12 154 ASP A CA 1
ATOM 1244 C C . ASP A 1 154 ? 11.554 -10.030 -10.850 1.00 87.12 154 ASP A C 1
ATOM 1246 O O . ASP A 1 154 ? 12.158 -10.208 -11.910 1.00 87.12 154 ASP A O 1
ATOM 1250 N N . TRP A 1 155 ? 11.121 -8.815 -10.498 1.00 85.62 155 TRP A N 1
ATOM 1251 C CA . TRP A 1 155 ? 11.192 -7.639 -11.380 1.00 85.62 155 TRP A CA 1
ATOM 1252 C C . TRP A 1 155 ? 12.243 -6.614 -10.953 1.00 85.62 155 TRP A C 1
ATOM 1254 O O . TRP A 1 155 ? 12.491 -5.650 -11.682 1.00 85.62 155 TRP A O 1
ATOM 1264 N N . GLY A 1 156 ? 12.868 -6.818 -9.795 1.00 82.81 156 GLY A N 1
ATOM 1265 C CA . GLY A 1 156 ? 13.881 -5.939 -9.229 1.00 82.81 156 GLY A CA 1
ATOM 1266 C C . GLY A 1 156 ? 13.391 -5.169 -8.002 1.00 82.81 156 GLY A C 1
ATOM 1267 O O . GLY A 1 156 ? 12.220 -4.791 -7.882 1.00 82.81 156 GLY A O 1
ATOM 1268 N N . GLN A 1 157 ? 14.332 -4.927 -7.087 1.00 80.56 157 GLN A N 1
ATOM 1269 C CA . GLN A 1 157 ? 14.069 -4.283 -5.803 1.00 80.56 157 GLN A CA 1
ATOM 1270 C C . GLN A 1 157 ? 13.594 -2.838 -5.941 1.00 80.56 157 GLN A C 1
ATOM 1272 O O . GLN A 1 157 ? 14.011 -2.099 -6.838 1.00 80.56 157 GLN A O 1
ATOM 1277 N N . ASP A 1 158 ? 12.799 -2.397 -4.962 1.00 80.94 158 ASP A N 1
ATOM 1278 C CA . ASP A 1 158 ? 12.339 -1.018 -4.927 1.00 80.94 158 ASP A CA 1
ATOM 1279 C C . ASP A 1 158 ? 13.460 -0.018 -4.615 1.00 80.94 158 ASP A C 1
ATOM 1281 O O . ASP A 1 158 ? 13.896 0.147 -3.471 1.00 80.94 158 ASP A O 1
ATOM 1285 N N . HIS A 1 159 ? 13.864 0.742 -5.635 1.00 79.44 159 HIS A N 1
ATOM 1286 C CA . HIS A 1 159 ? 14.841 1.832 -5.522 1.00 79.44 159 HIS A CA 1
ATOM 1287 C C . HIS A 1 159 ? 14.403 2.966 -4.581 1.00 79.44 159 HIS A C 1
ATOM 1289 O O . HIS A 1 159 ? 15.227 3.740 -4.093 1.00 79.44 159 HIS A O 1
ATOM 1295 N N . GLY A 1 160 ? 13.106 3.071 -4.304 1.00 77.69 160 GLY A N 1
ATOM 1296 C CA . GLY A 1 160 ? 12.508 3.989 -3.351 1.00 77.69 160 GLY A CA 1
ATOM 1297 C C . GLY A 1 160 ? 12.609 3.532 -1.898 1.00 77.69 160 GLY A C 1
ATOM 1298 O O . GLY A 1 160 ? 11.890 4.087 -1.081 1.00 77.69 160 GLY A O 1
ATOM 1299 N N . ASN A 1 161 ? 13.454 2.560 -1.5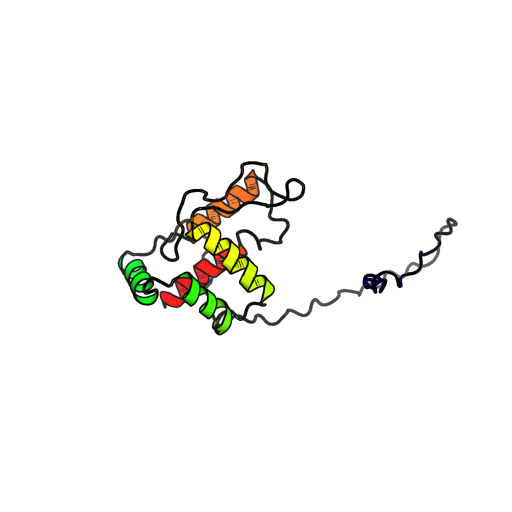34 1.00 80.94 161 ASN A N 1
ATOM 1300 C CA . ASN A 1 161 ? 13.552 2.011 -0.170 1.00 80.94 161 ASN A CA 1
ATOM 1301 C C . ASN A 1 161 ? 12.217 1.445 0.364 1.00 80.94 161 ASN A C 1
ATOM 1303 O O . ASN A 1 161 ? 11.905 1.586 1.548 1.00 80.94 161 ASN A O 1
ATOM 1307 N N . GLY A 1 162 ? 11.408 0.835 -0.503 1.00 82.38 162 GLY A N 1
ATOM 1308 C CA . GLY A 1 162 ? 10.123 0.229 -0.147 1.00 82.38 162 GLY A CA 1
ATOM 1309 C C . GLY A 1 162 ? 8.946 1.208 -0.103 1.00 82.38 162 GLY A C 1
ATOM 1310 O O . GLY A 1 162 ? 7.859 0.822 0.326 1.00 82.38 162 GLY A O 1
ATOM 1311 N N . TRP A 1 163 ? 9.127 2.480 -0.479 1.00 87.12 163 TRP A N 1
ATOM 1312 C CA . TRP A 1 163 ? 8.041 3.469 -0.514 1.00 87.12 163 TRP A CA 1
ATOM 1313 C C . TRP A 1 163 ? 7.034 3.240 -1.649 1.00 87.12 163 TRP A C 1
ATOM 1315 O O . TRP A 1 163 ? 5.984 3.886 -1.641 1.00 87.12 163 TRP A O 1
ATOM 1325 N N . LEU A 1 164 ? 7.321 2.340 -2.595 1.00 86.75 164 LEU A N 1
ATOM 1326 C CA . LEU A 1 164 ? 6.399 1.993 -3.670 1.00 86.75 164 LEU A CA 1
ATOM 1327 C C . LEU A 1 164 ? 5.325 0.988 -3.227 1.00 86.75 164 LEU A C 1
ATOM 1329 O O . LEU A 1 164 ? 4.147 1.230 -3.469 1.00 86.75 164 LEU A O 1
ATOM 1333 N N . LEU A 1 165 ? 5.715 -0.110 -2.569 1.00 87.81 165 LEU A N 1
ATOM 1334 C CA . LEU A 1 165 ? 4.801 -1.204 -2.197 1.00 87.81 165 LEU A CA 1
ATOM 1335 C C . LEU A 1 165 ? 4.818 -1.493 -0.704 1.00 87.81 165 LEU A C 1
ATOM 1337 O O . LEU A 1 165 ? 3.795 -1.403 -0.024 1.00 87.81 165 LEU A O 1
ATOM 1341 N N . ARG A 1 166 ? 6.001 -1.814 -0.176 1.00 87.44 166 ARG A N 1
ATOM 1342 C CA . ARG A 1 166 ? 6.160 -2.338 1.180 1.00 87.44 166 ARG A CA 1
ATOM 1343 C C . ARG A 1 166 ? 5.632 -1.386 2.249 1.00 87.44 166 ARG A C 1
ATOM 1345 O O . ARG A 1 166 ? 4.941 -1.816 3.170 1.00 87.44 166 ARG A O 1
ATOM 1352 N N . HIS A 1 167 ? 5.950 -0.097 2.151 1.00 89.12 167 HIS A N 1
ATOM 1353 C CA . HIS A 1 167 ? 5.474 0.919 3.086 1.00 89.12 167 HIS A CA 1
ATOM 1354 C C . HIS A 1 167 ? 3.961 1.150 2.968 1.00 89.12 167 HIS A C 1
ATOM 1356 O O . HIS A 1 167 ? 3.306 1.068 4.007 1.00 89.12 167 HIS A O 1
ATOM 1362 N N . PRO A 1 168 ? 3.383 1.391 1.774 1.00 91.06 168 PRO A N 1
ATOM 1363 C CA . PRO A 1 168 ? 1.932 1.479 1.615 1.00 91.06 168 PRO A CA 1
ATOM 1364 C C . PRO A 1 168 ? 1.166 0.270 2.168 1.00 91.06 168 PRO A C 1
ATOM 1366 O O . PRO A 1 168 ? 0.289 0.452 3.010 1.00 91.06 168 PRO A O 1
ATOM 1369 N N . LEU A 1 169 ? 1.546 -0.960 1.798 1.00 91.19 169 LEU A N 1
ATOM 1370 C CA . LEU A 1 169 ? 0.879 -2.183 2.272 1.00 91.19 169 LEU A CA 1
ATOM 1371 C C . LEU A 1 169 ? 0.995 -2.348 3.790 1.00 91.19 169 LEU A C 1
ATOM 1373 O O . LEU A 1 169 ? 0.019 -2.650 4.473 1.00 91.19 169 LEU A O 1
ATOM 1377 N N . LYS A 1 170 ? 2.169 -2.050 4.354 1.00 89.94 170 LYS A N 1
ATOM 1378 C CA . LYS A 1 170 ? 2.367 -2.043 5.805 1.00 89.94 170 LYS A CA 1
ATOM 1379 C C . LYS A 1 170 ? 1.453 -1.046 6.517 1.00 89.94 170 LYS A C 1
ATOM 1381 O O . LYS A 1 170 ? 0.960 -1.349 7.601 1.00 89.94 170 LYS A O 1
ATOM 1386 N N . LYS A 1 171 ? 1.248 0.147 5.952 1.00 90.75 171 LYS A N 1
ATOM 1387 C CA . LYS A 1 171 ? 0.350 1.154 6.537 1.00 90.75 171 LYS A CA 1
ATOM 1388 C C . LYS A 1 171 ? -1.109 0.739 6.430 1.00 90.75 171 LYS A C 1
ATOM 1390 O O . LYS A 1 171 ? -1.833 0.907 7.406 1.00 90.75 171 LYS A O 1
ATOM 1395 N N . LEU A 1 172 ? -1.498 0.119 5.319 1.00 90.44 172 LEU A N 1
ATOM 1396 C CA . LEU A 1 172 ? -2.824 -0.470 5.167 1.00 90.44 172 LEU A CA 1
ATOM 1397 C C . LEU A 1 172 ? -3.075 -1.563 6.219 1.00 90.44 172 LEU A C 1
ATOM 1399 O O . LEU A 1 172 ? -4.118 -1.562 6.864 1.00 90.44 172 LEU A O 1
ATOM 1403 N N . TYR A 1 173 ? -2.093 -2.437 6.471 1.00 89.75 173 TYR A N 1
ATOM 1404 C CA . TYR A 1 173 ? -2.196 -3.454 7.523 1.00 89.75 173 TYR A CA 1
ATOM 1405 C C . TYR A 1 173 ? -2.315 -2.829 8.916 1.00 89.75 173 TYR A C 1
ATOM 1407 O O . TYR A 1 173 ? -3.162 -3.221 9.711 1.00 89.75 173 TYR A O 1
ATOM 1415 N N . MET A 1 174 ? -1.497 -1.819 9.221 1.00 88.38 174 MET A N 1
ATOM 1416 C CA . MET A 1 174 ? -1.580 -1.113 10.505 1.00 88.38 174 MET A CA 1
ATOM 1417 C C . MET A 1 174 ? -2.954 -0.479 10.726 1.00 88.38 174 MET A C 1
ATOM 1419 O O . MET A 1 174 ? -3.488 -0.567 11.827 1.00 88.38 174 MET A O 1
ATOM 1423 N N . PHE A 1 175 ? -3.529 0.105 9.678 1.00 88.50 175 PHE A N 1
ATOM 1424 C CA . PHE A 1 175 ? -4.877 0.654 9.697 1.00 88.50 175 PHE A CA 1
ATOM 1425 C C . PHE A 1 175 ? -5.942 -0.424 9.929 1.00 88.50 175 PHE A C 1
ATOM 1427 O O . PHE A 1 175 ? -6.791 -0.269 10.804 1.00 88.50 175 PHE A O 1
ATOM 1434 N N . GLN A 1 176 ? -5.852 -1.554 9.223 1.00 88.44 176 GLN A N 1
ATOM 1435 C CA . GLN A 1 176 ? -6.726 -2.710 9.439 1.00 88.44 176 GLN A CA 1
ATOM 1436 C C . GLN A 1 176 ? -6.688 -3.156 10.912 1.00 88.44 176 GLN A C 1
ATOM 1438 O O . GLN A 1 176 ? -7.723 -3.245 11.564 1.00 88.44 176 GLN A O 1
ATOM 1443 N N . GLN A 1 177 ? -5.491 -3.329 11.478 1.00 86.38 177 GLN A N 1
ATOM 1444 C CA . GLN A 1 177 ? -5.308 -3.726 12.879 1.00 86.38 177 GLN A CA 1
ATOM 1445 C C . GLN A 1 177 ? -5.782 -2.668 13.886 1.00 86.38 177 GLN A C 1
ATOM 1447 O O . GLN A 1 177 ? -6.223 -3.015 14.980 1.00 86.38 177 GLN A O 1
ATOM 1452 N N . TYR A 1 178 ? -5.695 -1.382 13.542 1.00 86.12 178 TYR A N 1
ATOM 1453 C CA . TYR A 1 178 ? -6.196 -0.293 14.381 1.00 86.12 178 TYR A CA 1
ATOM 1454 C C . TYR A 1 178 ? -7.717 -0.366 14.553 1.00 86.12 178 TYR A C 1
ATOM 1456 O O . TYR A 1 178 ? -8.218 -0.126 15.647 1.00 86.12 178 TYR A O 1
ATOM 1464 N N . HIS A 1 179 ? -8.446 -0.756 13.505 1.00 83.62 179 HIS A N 1
ATOM 1465 C CA . HIS A 1 179 ? -9.902 -0.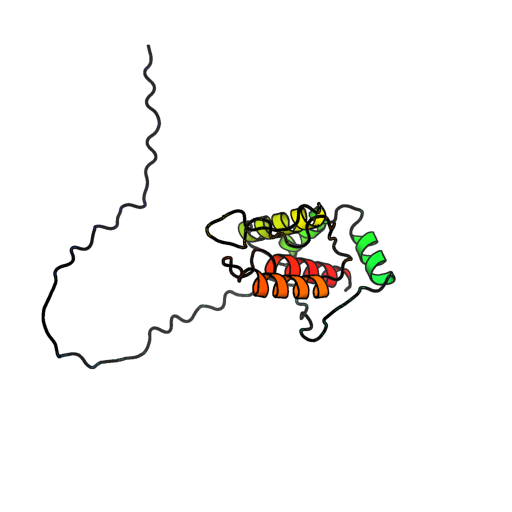873 13.556 1.00 83.62 179 HIS A CA 1
ATOM 1466 C C . HIS A 1 179 ? -10.416 -2.213 14.092 1.00 83.62 179 HIS A C 1
ATOM 1468 O O . HIS A 1 179 ? -11.592 -2.287 14.446 1.00 83.62 179 HIS A O 1
ATOM 1474 N N . LEU A 1 180 ? -9.574 -3.245 14.167 1.00 82.19 180 LEU A N 1
ATOM 1475 C CA . LEU A 1 180 ? -9.925 -4.550 14.746 1.00 82.19 180 LEU A CA 1
ATOM 1476 C C . LEU A 1 180 ? -9.694 -4.640 16.255 1.00 82.19 180 LEU A C 1
ATOM 1478 O O . LEU A 1 180 ? -10.225 -5.543 16.900 1.00 82.19 180 LEU A O 1
ATOM 1482 N N . ARG A 1 181 ? -8.914 -3.712 16.807 1.00 71.62 181 ARG A N 1
ATOM 1483 C CA . ARG A 1 181 ? -8.827 -3.484 18.250 1.00 71.62 181 ARG A CA 1
ATOM 1484 C C . ARG A 1 181 ? -10.020 -2.676 18.756 1.00 71.62 181 ARG A C 1
ATOM 1486 O O . ARG A 1 181 ? -10.335 -2.872 19.947 1.00 71.62 181 ARG A O 1
#